Protein AF-0000000083522770 (afdb_homodimer)

Structure (mmCIF, N/CA/C/O backbone):
data_AF-0000000083522770-model_v1
#
loop_
_entity.id
_entity.type
_entity.pdbx_description
1 polymer 'Pericentriolar material 1 protein C-terminal domain-containing protein'
#
loop_
_atom_site.group_PDB
_atom_site.id
_atom_site.type_symbol
_atom_site.label_atom_id
_atom_site.label_alt_id
_atom_site.label_comp_id
_atom_site.label_asym_id
_atom_site.label_entity_id
_atom_site.label_seq_id
_atom_site.pdbx_PDB_ins_code
_atom_site.Cartn_x
_atom_site.Cartn_y
_atom_site.Cartn_z
_atom_site.occupancy
_atom_site.B_iso_or_equiv
_atom_site.auth_seq_id
_atom_site.auth_comp_id
_atom_site.auth_asym_id
_atom_site.auth_atom_id
_atom_site.pdbx_PDB_model_num
ATOM 1 N N . MET A 1 1 ? 7.766 -13.547 19.562 1 25.83 1 MET A N 1
ATOM 2 C CA . MET A 1 1 ? 7.539 -14.641 18.625 1 25.83 1 MET A CA 1
ATOM 3 C C . MET A 1 1 ? 7.598 -14.148 17.188 1 25.83 1 MET A C 1
ATOM 5 O O . MET A 1 1 ? 8.133 -14.828 16.312 1 25.83 1 MET A O 1
ATOM 9 N N . LEU A 1 2 ? 7.066 -12.836 16.969 1 31.88 2 LEU A N 1
ATOM 10 C CA . LEU A 1 2 ? 7.004 -12.328 15.594 1 31.88 2 LEU A CA 1
ATOM 11 C C . LEU A 1 2 ? 8.391 -11.961 15.086 1 31.88 2 LEU A C 1
ATOM 13 O O . LEU A 1 2 ? 8.742 -12.266 13.945 1 31.88 2 LEU A O 1
ATOM 17 N N . VAL A 1 3 ? 9.188 -11.195 15.945 1 38.19 3 VAL A N 1
ATOM 18 C CA . VAL A 1 3 ? 10.562 -10.914 15.547 1 38.19 3 VAL A CA 1
ATOM 19 C C . VAL A 1 3 ? 11.312 -12.227 15.32 1 38.19 3 VAL A C 1
ATOM 21 O O . VAL A 1 3 ? 12.211 -12.297 14.477 1 38.19 3 VAL A O 1
ATOM 24 N N . SER A 1 4 ? 11.008 -13.156 16.188 1 36.16 4 SER A N 1
ATOM 25 C CA . SER A 1 4 ? 11.68 -14.438 15.992 1 36.16 4 SER A CA 1
ATOM 26 C C . SER A 1 4 ? 11.305 -15.055 14.648 1 36.16 4 SER A C 1
ATOM 28 O O . SER A 1 4 ? 12.086 -15.812 14.07 1 36.16 4 SER A O 1
ATOM 30 N N . PHE A 1 5 ? 10.039 -14.852 14.328 1 35.81 5 PHE A N 1
ATOM 31 C CA . PHE A 1 5 ? 9.641 -15.508 13.094 1 35.81 5 PHE A CA 1
ATOM 32 C C . PHE A 1 5 ? 10.359 -14.906 11.898 1 35.81 5 PHE A C 1
ATOM 34 O O . PHE A 1 5 ? 10.766 -15.625 10.977 1 35.81 5 PHE A O 1
ATOM 41 N N . LEU A 1 6 ? 10.367 -13.57 11.977 1 36.03 6 LEU A N 1
ATOM 42 C CA . LEU A 1 6 ? 10.984 -12.938 10.812 1 36.03 6 LEU A CA 1
ATOM 43 C C . LEU A 1 6 ? 12.5 -13.031 10.883 1 36.03 6 LEU A C 1
ATOM 45 O O . LEU A 1 6 ? 13.195 -12.797 9.891 1 36.03 6 LEU A O 1
ATOM 49 N N . LEU A 1 7 ? 13.023 -13.148 12.156 1 35.97 7 LEU A N 1
ATOM 50 C CA . LEU A 1 7 ? 14.461 -13.172 12.375 1 35.97 7 LEU A CA 1
ATOM 51 C C . LEU A 1 7 ? 15.039 -14.547 12.062 1 35.97 7 LEU A C 1
ATOM 53 O O . LEU A 1 7 ? 16.25 -14.773 12.219 1 35.97 7 LEU A O 1
ATOM 57 N N . SER A 1 8 ? 14.156 -15.531 12.133 1 35.47 8 SER A N 1
ATOM 58 C CA . SER A 1 8 ? 14.859 -16.812 12.125 1 35.47 8 SER A CA 1
ATOM 59 C C . SER A 1 8 ? 15.719 -16.969 10.875 1 35.47 8 SER A C 1
ATOM 61 O O . SER A 1 8 ? 16.297 -18.016 10.641 1 35.47 8 SER A O 1
ATOM 63 N N . VAL A 1 9 ? 15.414 -16.141 9.93 1 36.88 9 VAL A N 1
ATOM 64 C CA . VAL A 1 9 ? 16.094 -16.719 8.773 1 36.88 9 VAL A CA 1
ATOM 65 C C . VAL A 1 9 ? 17.609 -16.703 9.008 1 36.88 9 VAL A C 1
ATOM 67 O O . VAL A 1 9 ? 18.25 -17.766 8.945 1 36.88 9 VAL A O 1
ATOM 70 N N . THR A 1 10 ? 18.469 -16.156 7.918 1 37.78 10 THR A N 1
ATOM 71 C CA . THR A 1 10 ? 19.719 -16.688 7.371 1 37.78 10 THR A CA 1
ATOM 72 C C . THR A 1 10 ? 20.922 -16.203 8.172 1 37.78 10 THR A C 1
ATOM 74 O O . THR A 1 10 ? 21.188 -14.992 8.211 1 37.78 10 THR A O 1
ATOM 77 N N . GLU A 1 11 ? 21.203 -16.609 9.32 1 38.28 11 GLU A N 1
ATOM 78 C CA . GLU A 1 11 ? 22.5 -16.5 9.977 1 38.28 11 GLU A CA 1
ATOM 79 C C . GLU A 1 11 ? 23.641 -16.891 9.039 1 38.28 11 GLU A C 1
ATOM 81 O O . GLU A 1 11 ? 24.75 -17.188 9.492 1 38.28 11 GLU A O 1
ATOM 86 N N . THR A 1 12 ? 23.562 -17.453 7.82 1 42.56 12 THR A N 1
ATOM 87 C CA . THR A 1 12 ? 24.844 -17.891 7.285 1 42.56 12 THR A CA 1
ATOM 88 C C . THR A 1 12 ? 25.812 -16.734 7.188 1 42.56 12 THR A C 1
ATOM 90 O O . THR A 1 12 ? 25.406 -15.586 6.949 1 42.56 12 THR A O 1
ATOM 93 N N . GLY A 1 13 ? 27.156 -16.719 7.426 1 45.09 13 GLY A N 1
ATOM 94 C CA . GLY A 1 13 ? 28.359 -15.922 7.238 1 45.09 13 GLY A CA 1
ATOM 95 C C . GLY A 1 13 ? 28.219 -14.891 6.137 1 45.09 13 GLY A C 1
ATOM 96 O O . GLY A 1 13 ? 29.188 -14.18 5.824 1 45.09 13 GLY A O 1
ATOM 97 N N . SER A 1 14 ? 27.516 -15.156 4.887 1 48.41 14 SER A N 1
ATOM 98 C CA . SER A 1 14 ? 27.562 -14.609 3.539 1 48.41 14 SER A CA 1
ATOM 99 C C . SER A 1 14 ? 27.078 -13.164 3.512 1 48.41 14 SER A C 1
ATOM 101 O O . SER A 1 14 ? 26.516 -12.672 4.492 1 48.41 14 SER A O 1
ATOM 103 N N . ASP A 1 15 ? 26.938 -12.539 2.26 1 53.84 15 ASP A N 1
ATOM 104 C CA . ASP A 1 15 ? 26.516 -11.305 1.593 1 53.84 15 ASP A CA 1
ATOM 105 C C . ASP A 1 15 ? 25.172 -10.82 2.125 1 53.84 15 ASP A C 1
ATOM 107 O O . ASP A 1 15 ? 24.156 -11.516 1.989 1 53.84 15 ASP A O 1
ATOM 111 N N . PHE A 1 16 ? 25.328 -10.031 3.191 1 63.84 16 PHE A N 1
ATOM 112 C CA . PHE A 1 16 ? 24.188 -9.312 3.746 1 63.84 16 PHE A CA 1
ATOM 113 C C . PHE A 1 16 ? 23.219 -8.898 2.643 1 63.84 16 PHE A C 1
ATOM 115 O O . PHE A 1 16 ? 23.625 -8.234 1.683 1 63.84 16 PHE A O 1
ATOM 122 N N . SER A 1 17 ? 22.172 -9.656 2.568 1 83 17 SER A N 1
ATOM 123 C CA . SER A 1 17 ? 21.188 -9.273 1.563 1 83 17 SER A CA 1
ATOM 124 C C . SER A 1 17 ? 20.75 -7.828 1.737 1 83 17 SER A C 1
ATOM 126 O O . SER A 1 17 ? 20.922 -7.242 2.809 1 83 17 SER A O 1
ATOM 128 N N . LEU A 1 18 ? 20.75 -7.102 0.721 1 88.31 18 LEU A N 1
ATOM 129 C CA . LEU A 1 18 ? 20.203 -5.75 0.734 1 88.31 18 LEU A CA 1
ATOM 130 C C . LEU A 1 18 ? 19.016 -5.652 1.673 1 88.31 18 LEU A C 1
ATOM 132 O O . LEU A 1 18 ? 18.844 -4.652 2.373 1 88.31 18 LEU A O 1
ATOM 136 N N . PHE A 1 19 ? 18.234 -6.77 1.882 1 90.81 19 PHE A N 1
ATOM 137 C CA . PHE A 1 19 ? 17.078 -6.773 2.768 1 90.81 19 PHE A CA 1
ATOM 138 C C . PHE A 1 19 ? 17.516 -6.684 4.227 1 90.81 19 PHE A C 1
ATOM 140 O O . PHE A 1 19 ? 16.938 -5.918 5.004 1 90.81 19 PHE A O 1
ATOM 147 N N . GLU A 1 20 ? 18.5 -7.434 4.547 1 92.25 20 GLU A N 1
ATOM 148 C CA . GLU A 1 20 ? 18.969 -7.414 5.93 1 92.25 20 GLU A CA 1
ATOM 149 C C . GLU A 1 20 ? 19.484 -6.035 6.316 1 92.25 20 GLU A C 1
ATOM 151 O O . GLU A 1 20 ? 19.281 -5.582 7.445 1 92.25 20 GLU A O 1
ATOM 156 N N . ALA A 1 21 ? 20.125 -5.402 5.379 1 92.19 21 ALA A N 1
ATOM 157 C CA . ALA A 1 21 ? 20.656 -4.066 5.629 1 92.19 21 ALA A CA 1
ATOM 158 C C . ALA A 1 21 ? 19.531 -3.059 5.852 1 92.19 21 ALA A C 1
ATOM 160 O O . ALA A 1 21 ? 19.688 -2.105 6.621 1 92.19 21 ALA A O 1
ATOM 161 N N . LEU A 1 22 ? 18.406 -3.314 5.238 1 94.44 22 LEU A N 1
ATOM 162 C CA . LEU A 1 22 ? 17.312 -2.344 5.258 1 94.44 22 LEU A CA 1
ATOM 163 C C . LEU A 1 22 ? 16.188 -2.809 6.176 1 94.44 22 LEU A C 1
ATOM 165 O O . LEU A 1 22 ? 15.148 -2.16 6.262 1 94.44 22 LEU A O 1
ATOM 169 N N . ARG A 1 23 ? 16.422 -3.85 6.848 1 93.38 23 ARG A N 1
ATOM 170 C CA . ARG A 1 23 ? 15.391 -4.5 7.641 1 93.38 23 ARG A CA 1
ATOM 171 C C . ARG A 1 23 ? 14.805 -3.537 8.664 1 93.38 23 ARG A C 1
ATOM 173 O O . ARG A 1 23 ? 13.586 -3.389 8.766 1 93.38 23 ARG A O 1
ATOM 180 N N . ASP A 1 24 ? 15.688 -2.875 9.438 1 94.38 24 ASP A N 1
ATOM 181 C CA . ASP A 1 24 ? 15.234 -1.945 10.461 1 94.38 24 ASP A CA 1
ATOM 182 C C . ASP A 1 24 ? 14.438 -0.798 9.852 1 94.38 24 ASP A C 1
ATOM 184 O O . ASP A 1 24 ? 13.453 -0.333 10.438 1 94.38 24 ASP A O 1
ATOM 188 N N . ASN A 1 25 ? 14.852 -0.264 8.75 1 95.38 25 ASN A N 1
ATOM 189 C CA . ASN A 1 25 ? 14.117 0.793 8.062 1 95.38 25 ASN A CA 1
ATOM 190 C C . ASN A 1 25 ? 12.742 0.321 7.613 1 95.38 25 ASN A C 1
ATOM 192 O O . ASN A 1 25 ? 11.75 1.026 7.797 1 95.38 25 ASN A O 1
ATOM 196 N N . ILE A 1 26 ? 12.688 -0.894 7.066 1 96.38 26 ILE A N 1
ATOM 197 C CA . ILE A 1 26 ? 11.422 -1.444 6.598 1 96.38 26 ILE A CA 1
ATOM 198 C C . ILE A 1 26 ? 10.453 -1.572 7.77 1 96.38 26 ILE A C 1
ATOM 200 O O . ILE A 1 26 ? 9.312 -1.104 7.695 1 96.38 26 ILE A O 1
ATOM 204 N N . TYR A 1 27 ? 10.938 -2.031 8.852 1 95.31 27 TYR A N 1
ATOM 205 C CA . TYR A 1 27 ? 10.07 -2.279 10 1 95.31 27 TYR A CA 1
ATOM 206 C C . TYR A 1 27 ? 9.648 -0.971 10.656 1 95.31 27 TYR A C 1
ATOM 208 O O . TYR A 1 27 ? 8.523 -0.854 11.148 1 95.31 27 TYR A O 1
ATOM 216 N N . SER A 1 28 ? 10.531 0.019 10.648 1 95.62 28 SER A N 1
ATOM 217 C CA . SER A 1 28 ? 10.172 1.339 11.156 1 95.62 28 SER A CA 1
ATOM 218 C C . SER A 1 28 ? 9.055 1.962 10.32 1 95.62 28 SER A C 1
ATOM 220 O O . SER A 1 28 ? 8.133 2.574 10.867 1 95.62 28 SER A O 1
ATOM 222 N N . GLU A 1 29 ? 9.125 1.793 9.023 1 95.69 29 GLU A N 1
ATOM 223 C CA . GLU A 1 29 ? 8.078 2.307 8.148 1 95.69 29 GLU A CA 1
ATOM 224 C C . GLU A 1 29 ? 6.75 1.598 8.398 1 95.69 29 GLU A C 1
ATOM 226 O O . GLU A 1 29 ? 5.695 2.238 8.453 1 95.69 29 GLU A O 1
ATOM 231 N N . VAL A 1 30 ? 6.828 0.269 8.586 1 97.19 30 VAL A N 1
ATOM 232 C CA . VAL A 1 30 ? 5.625 -0.517 8.844 1 97.19 30 VAL A CA 1
ATOM 233 C C . VAL A 1 30 ? 5.012 -0.09 10.18 1 97.19 30 VAL A C 1
ATOM 235 O O . VAL A 1 30 ? 3.797 0.106 10.273 1 97.19 30 VAL A O 1
ATOM 238 N N . ALA A 1 31 ? 5.812 0.099 11.172 1 96 31 ALA A N 1
ATOM 239 C CA . ALA A 1 31 ? 5.336 0.477 12.5 1 96 31 ALA A CA 1
ATOM 240 C C . ALA A 1 31 ? 4.637 1.833 12.469 1 96 31 ALA A C 1
ATOM 242 O O . ALA A 1 31 ? 3.582 2.008 13.078 1 96 31 ALA A O 1
ATOM 243 N N . THR A 1 32 ? 5.219 2.801 11.734 1 96.19 32 THR A N 1
ATOM 244 C CA . THR A 1 32 ? 4.609 4.121 11.602 1 96.19 32 THR A CA 1
ATOM 245 C C . THR A 1 32 ? 3.258 4.027 10.898 1 96.19 32 THR A C 1
ATOM 247 O O . THR A 1 32 ? 2.277 4.625 11.352 1 96.19 32 THR A O 1
ATOM 250 N N . LEU A 1 33 ? 3.156 3.229 9.836 1 98.06 33 LEU A N 1
ATOM 251 C CA . LEU A 1 33 ? 1.918 3.045 9.086 1 98.06 33 LEU A CA 1
ATOM 252 C C . LEU A 1 33 ? 0.832 2.445 9.977 1 98.06 33 LEU A C 1
ATOM 254 O O . LEU A 1 33 ? -0.302 2.932 9.992 1 98.06 33 LEU A O 1
ATOM 258 N N . ILE A 1 34 ? 1.223 1.359 10.68 1 97.38 34 ILE A N 1
ATOM 259 C CA . ILE A 1 34 ? 0.265 0.689 11.547 1 97.38 34 ILE A CA 1
ATOM 260 C C . ILE A 1 34 ? -0.187 1.645 12.648 1 97.38 34 ILE A C 1
ATOM 262 O O . ILE A 1 34 ? -1.383 1.766 12.922 1 97.38 34 ILE A O 1
ATOM 266 N N . SER A 1 35 ? 0.764 2.436 13.227 1 96.12 35 SER A N 1
ATOM 267 C CA . SER A 1 35 ? 0.44 3.373 14.297 1 96.12 35 SER A CA 1
ATOM 268 C C . SER A 1 35 ? -0.515 4.457 13.812 1 96.12 35 SER A C 1
ATOM 270 O O . SER A 1 35 ? -1.412 4.875 14.547 1 96.12 35 SER A O 1
ATOM 272 N N . GLN A 1 36 ? -0.406 4.906 12.578 1 96.12 36 GLN A N 1
ATOM 273 C CA . GLN A 1 36 ? -1.255 5.941 12 1 96.12 36 GLN A CA 1
ATOM 274 C C . GLN A 1 36 ? -2.666 5.418 11.742 1 96.12 36 GLN A C 1
ATOM 276 O O . GLN A 1 36 ? -3.607 6.203 11.602 1 96.12 36 GLN A O 1
ATOM 281 N N . ASN A 1 37 ? -2.822 4.078 11.695 1 96.56 37 ASN A N 1
ATOM 282 C CA . ASN A 1 37 ? -4.094 3.504 11.266 1 96.56 37 ASN A CA 1
ATOM 283 C C . ASN A 1 37 ? -4.66 2.553 12.312 1 96.56 37 ASN A C 1
ATOM 285 O O . ASN A 1 37 ? -5.461 1.672 11.992 1 96.56 37 ASN A O 1
ATOM 289 N N . GLU A 1 38 ? -4.277 2.691 13.578 1 94.94 38 GLU A N 1
ATOM 290 C CA . GLU A 1 38 ? -4.715 1.788 14.633 1 94.94 38 GLU A CA 1
ATOM 291 C C . GLU A 1 38 ? -6.23 1.842 14.812 1 94.94 38 GLU A C 1
ATOM 293 O O . GLU A 1 38 ? -6.844 0.868 15.25 1 94.94 38 GLU A O 1
ATOM 298 N N . SER A 1 39 ? -6.793 3 14.383 1 93.69 39 SER A N 1
ATOM 299 C CA . SER A 1 39 ? -8.234 3.17 14.516 1 93.69 39 SER A CA 1
ATOM 300 C C . SER A 1 39 ? -8.977 2.527 13.352 1 93.69 39 SER A C 1
ATOM 302 O O . SER A 1 39 ? -10.211 2.443 13.367 1 93.69 39 SER A O 1
ATOM 304 N N . ARG A 1 40 ? -8.305 2.041 12.383 1 95 40 ARG A N 1
ATOM 305 C CA . ARG A 1 40 ? -8.891 1.427 11.195 1 95 40 ARG A CA 1
ATOM 306 C C . ARG A 1 40 ? -8.234 0.085 10.891 1 95 40 ARG A C 1
ATOM 308 O O . ARG A 1 40 ? -7.672 -0.109 9.812 1 95 40 ARG A O 1
ATOM 315 N N . PRO A 1 41 ? -8.375 -0.837 11.836 1 94.94 41 PRO A N 1
ATOM 316 C CA . PRO A 1 41 ? -7.664 -2.107 11.664 1 94.94 41 PRO A CA 1
ATOM 317 C C . PRO A 1 41 ? -8.164 -2.902 10.461 1 94.94 41 PRO A C 1
ATOM 319 O O . PRO A 1 41 ? -7.383 -3.613 9.82 1 94.94 41 PRO A O 1
ATOM 322 N N . HIS A 1 42 ? -9.461 -2.852 10.055 1 94.38 42 HIS A N 1
ATOM 323 C CA . HIS A 1 42 ? -9.969 -3.531 8.867 1 94.38 42 HIS A CA 1
ATOM 324 C C . HIS A 1 42 ? -9.32 -2.982 7.602 1 94.38 42 HIS A C 1
ATOM 326 O O . HIS A 1 42 ? -9.023 -3.738 6.676 1 94.38 42 HIS A O 1
ATOM 332 N N . PHE A 1 43 ? -9.047 -1.721 7.547 1 96.88 43 PHE A N 1
ATOM 333 C CA . PHE A 1 43 ? -8.328 -1.113 6.43 1 96.88 43 PHE A CA 1
ATOM 334 C C . PHE A 1 43 ? -6.941 -1.723 6.285 1 96.88 43 PHE A C 1
ATOM 336 O O . PHE A 1 43 ? -6.512 -2.045 5.176 1 96.88 43 PHE A O 1
ATOM 343 N N . LEU A 1 44 ? -6.266 -1.918 7.457 1 98.5 44 LEU A N 1
ATOM 344 C CA . LEU A 1 44 ? -4.91 -2.463 7.422 1 98.5 44 LEU A CA 1
ATOM 345 C C . LEU A 1 44 ? -4.91 -3.883 6.863 1 98.5 44 LEU A C 1
ATOM 347 O O . LEU A 1 44 ? -4.086 -4.219 6.012 1 98.5 44 LEU A O 1
ATOM 351 N N . ILE A 1 45 ? -5.887 -4.645 7.266 1 97.38 45 ILE A N 1
ATOM 352 C CA . ILE A 1 45 ? -5.965 -6.027 6.812 1 97.38 45 ILE A CA 1
ATOM 353 C C . ILE A 1 45 ? -6.238 -6.062 5.309 1 97.38 45 ILE A C 1
ATOM 355 O O . ILE A 1 45 ? -5.547 -6.762 4.562 1 97.38 45 ILE A O 1
ATOM 359 N N . GLU A 1 46 ? -7.246 -5.316 4.859 1 97.06 46 GLU A N 1
ATOM 360 C CA . GLU A 1 46 ? -7.582 -5.266 3.441 1 97.06 46 GLU A CA 1
ATOM 361 C C . GLU A 1 46 ? -6.418 -4.727 2.613 1 97.06 46 GLU A C 1
ATOM 363 O O . GLU A 1 46 ? -6.105 -5.266 1.551 1 97.06 46 GLU A O 1
ATOM 368 N N . LEU A 1 47 ? -5.828 -3.678 3.139 1 98.75 47 LEU A N 1
ATOM 369 C CA . LEU A 1 47 ? -4.707 -3.061 2.441 1 98.75 47 LEU A CA 1
ATOM 370 C C . LEU A 1 47 ? -3.578 -4.066 2.232 1 98.75 47 LEU A C 1
ATOM 372 O O . LEU A 1 47 ? -3.104 -4.25 1.11 1 98.75 47 LEU A O 1
ATOM 376 N N . PHE A 1 48 ? -3.131 -4.746 3.326 1 98.69 48 PHE A N 1
ATOM 377 C CA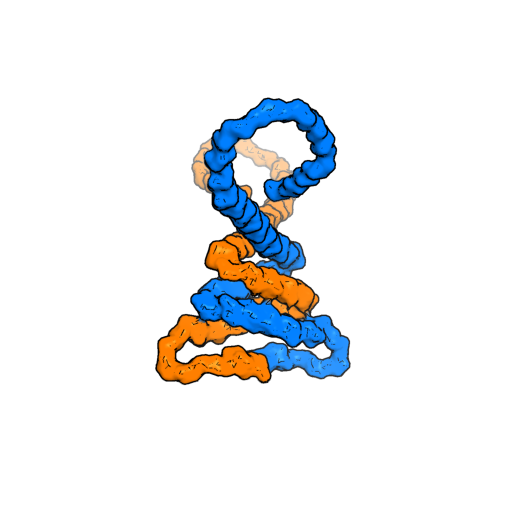 . PHE A 1 48 ? -2 -5.656 3.215 1 98.69 48 PHE A CA 1
ATOM 378 C C . PHE A 1 48 ? -2.359 -6.863 2.357 1 98.69 48 PHE A C 1
ATOM 380 O O . PHE A 1 48 ? -1.51 -7.402 1.645 1 98.69 48 PHE A O 1
ATOM 387 N N . HIS A 1 49 ? -3.648 -7.312 2.436 1 96.06 49 HIS A N 1
ATOM 388 C CA . HIS A 1 49 ? -4.098 -8.406 1.578 1 96.06 49 HIS A CA 1
ATOM 389 C C . HIS A 1 49 ? -3.992 -8.023 0.105 1 96.06 49 HIS A C 1
ATOM 391 O O . HIS A 1 49 ? -3.49 -8.805 -0.707 1 96.06 49 HIS A O 1
ATOM 397 N N . GLU A 1 50 ? -4.438 -6.844 -0.287 1 97.25 50 GLU A N 1
ATOM 398 C CA . GLU A 1 50 ? -4.391 -6.383 -1.672 1 97.25 50 GLU A CA 1
ATOM 399 C C . GLU A 1 50 ? -2.951 -6.238 -2.156 1 97.25 50 GLU A C 1
ATOM 401 O O . GLU A 1 50 ? -2.639 -6.574 -3.301 1 97.25 50 GLU A O 1
ATOM 406 N N . LEU A 1 51 ? -2.07 -5.742 -1.28 1 98.81 51 LEU A N 1
ATOM 407 C CA . LEU A 1 51 ? -0.678 -5.52 -1.654 1 98.81 51 LEU A CA 1
ATOM 408 C C . LEU A 1 51 ? 0.028 -6.84 -1.933 1 98.81 51 LEU A C 1
ATOM 410 O O . LEU A 1 51 ? 0.963 -6.895 -2.736 1 98.81 51 LEU A O 1
ATOM 414 N N . GLN A 1 52 ? -0.415 -7.938 -1.321 1 98 52 GLN A N 1
ATOM 415 C CA . GLN A 1 52 ? 0.181 -9.258 -1.521 1 98 52 GLN A CA 1
ATOM 416 C C . GLN A 1 52 ? -0.065 -9.758 -2.941 1 98 52 GLN A C 1
ATOM 418 O O . GLN A 1 52 ? 0.657 -10.633 -3.43 1 98 52 GLN A O 1
ATOM 423 N N . LEU A 1 53 ? -1.111 -9.273 -3.641 1 97.19 53 LEU A N 1
ATOM 424 C CA . LEU A 1 53 ? -1.484 -9.711 -4.98 1 97.19 53 LEU A CA 1
ATOM 425 C C . LEU A 1 53 ? -0.595 -9.055 -6.035 1 97.19 53 LEU A C 1
ATOM 427 O O . LEU A 1 53 ? -0.589 -9.477 -7.195 1 97.19 53 LEU A O 1
ATOM 431 N N . LEU A 1 54 ? 0.196 -8.008 -5.648 1 97.88 54 LEU A N 1
ATOM 432 C CA . LEU A 1 54 ? 1.145 -7.359 -6.547 1 97.88 54 LEU A CA 1
ATOM 433 C C . LEU A 1 54 ? 2.416 -8.188 -6.688 1 97.88 54 LEU A C 1
ATOM 435 O O . LEU A 1 54 ? 3.455 -7.844 -6.121 1 97.88 54 LEU A O 1
ATOM 439 N N . ASN A 1 55 ? 2.41 -9.18 -7.535 1 95 55 ASN A N 1
ATOM 440 C CA . ASN A 1 55 ? 3.439 -10.211 -7.52 1 95 55 ASN A CA 1
ATOM 441 C C . ASN A 1 55 ? 4.406 -10.062 -8.688 1 95 55 ASN A C 1
ATOM 443 O O . ASN A 1 55 ? 5.246 -10.93 -8.922 1 95 55 ASN A O 1
ATOM 447 N N . THR A 1 56 ? 4.312 -8.984 -9.477 1 95.31 56 THR A N 1
ATOM 448 C CA . THR A 1 56 ? 5.258 -8.656 -10.539 1 95.31 56 THR A CA 1
ATOM 449 C C . THR A 1 56 ? 5.793 -7.238 -10.367 1 95.31 56 THR A C 1
ATOM 451 O O . THR A 1 56 ? 5.148 -6.395 -9.742 1 95.31 56 THR A O 1
ATOM 454 N N . ASP A 1 57 ? 6.949 -6.996 -10.906 1 95.38 57 ASP A N 1
ATOM 455 C CA . ASP A 1 57 ? 7.523 -5.652 -10.875 1 95.38 57 ASP A CA 1
ATOM 456 C C . ASP A 1 57 ? 6.617 -4.648 -11.586 1 95.38 57 ASP A C 1
ATOM 458 O O . ASP A 1 57 ? 6.527 -3.488 -11.18 1 95.38 57 ASP A O 1
ATOM 462 N N . TYR A 1 58 ? 6 -5.133 -12.578 1 95.75 58 TYR A N 1
ATOM 463 C CA . TYR A 1 58 ? 5.07 -4.285 -13.32 1 95.75 58 TYR A CA 1
ATOM 464 C C . TYR A 1 58 ? 3.93 -3.818 -12.422 1 95.75 58 TYR A C 1
ATOM 466 O O . TYR A 1 58 ? 3.652 -2.621 -12.328 1 95.75 58 TYR A O 1
ATOM 474 N N . LEU A 1 59 ? 3.33 -4.734 -11.734 1 98 59 LEU A N 1
ATOM 475 C CA . LEU A 1 59 ? 2.205 -4.398 -10.867 1 98 59 LEU A CA 1
ATOM 476 C C . LEU A 1 59 ? 2.654 -3.516 -9.711 1 98 59 LEU A C 1
ATOM 478 O O . LEU A 1 59 ? 1.957 -2.568 -9.344 1 98 59 LEU A O 1
ATOM 482 N N . ARG A 1 60 ? 3.818 -3.748 -9.156 1 97.94 60 ARG A N 1
ATOM 483 C CA . ARG A 1 60 ? 4.363 -2.965 -8.055 1 97.94 60 ARG A CA 1
ATOM 484 C C . ARG A 1 60 ? 4.605 -1.52 -8.477 1 97.94 60 ARG A C 1
ATOM 486 O O . ARG A 1 60 ? 4.277 -0.587 -7.742 1 97.94 60 ARG A O 1
ATOM 493 N N . GLN A 1 61 ? 5.168 -1.382 -9.586 1 96.25 61 GLN A N 1
ATOM 494 C CA . GLN A 1 61 ? 5.414 -0.042 -10.109 1 96.25 61 GLN A CA 1
ATOM 495 C C . GLN A 1 61 ? 4.102 0.69 -10.383 1 96.25 61 GLN A C 1
ATOM 497 O O . GLN A 1 61 ? 3.971 1.875 -10.07 1 96.25 61 GLN A O 1
ATOM 502 N N . ARG A 1 62 ? 3.188 -0.014 -10.938 1 97.75 62 ARG A N 1
ATOM 503 C CA . ARG A 1 62 ? 1.874 0.571 -11.188 1 97.75 62 ARG A CA 1
ATOM 504 C C . ARG A 1 62 ? 1.205 0.992 -9.883 1 97.75 62 ARG A C 1
ATOM 506 O O . ARG A 1 62 ? 0.586 2.057 -9.812 1 97.75 62 ARG A O 1
ATOM 513 N N . ALA A 1 63 ? 1.277 0.192 -8.914 1 98.62 63 ALA A N 1
ATOM 514 C CA . ALA A 1 63 ? 0.697 0.498 -7.609 1 98.62 63 ALA A CA 1
ATOM 515 C C . ALA A 1 63 ? 1.345 1.737 -7 1 98.62 63 ALA A C 1
ATOM 517 O O . ALA A 1 63 ? 0.65 2.621 -6.492 1 98.62 63 ALA A O 1
ATOM 518 N N . LEU A 1 64 ? 2.725 1.864 -7.055 1 98.44 64 LEU A N 1
ATOM 519 C CA . LEU A 1 64 ? 3.428 3.025 -6.52 1 98.44 64 LEU A CA 1
ATOM 520 C C . LEU A 1 64 ? 3.008 4.297 -7.246 1 98.44 64 LEU A C 1
ATOM 522 O O . LEU A 1 64 ? 2.75 5.324 -6.613 1 98.44 64 LEU A O 1
ATOM 526 N N . TYR A 1 65 ? 2.893 4.156 -8.547 1 97.5 65 TYR A N 1
ATOM 527 C CA . TYR A 1 65 ? 2.459 5.297 -9.344 1 97.5 65 TYR A CA 1
ATOM 528 C C . TYR A 1 65 ? 1.044 5.719 -8.969 1 97.5 65 TYR A C 1
ATOM 530 O O . TYR A 1 65 ? 0.756 6.914 -8.852 1 97.5 65 TYR A O 1
ATOM 538 N N . ALA A 1 66 ? 0.137 4.785 -8.82 1 98.19 66 ALA A N 1
ATOM 539 C CA . ALA A 1 66 ? -1.248 5.074 -8.453 1 98.19 66 ALA A CA 1
ATOM 540 C C . ALA A 1 66 ? -1.326 5.746 -7.086 1 98.19 66 ALA A C 1
ATOM 542 O O . ALA A 1 66 ? -2.049 6.73 -6.91 1 98.19 66 ALA A O 1
ATOM 543 N N . LEU A 1 67 ? -0.566 5.262 -6.137 1 98.31 67 LEU A N 1
ATOM 544 C CA . LEU A 1 67 ? -0.558 5.836 -4.793 1 98.31 67 LEU A CA 1
ATOM 545 C C . LEU A 1 67 ? -0.008 7.258 -4.816 1 98.31 67 LEU A C 1
ATOM 547 O O . LEU A 1 67 ? -0.576 8.156 -4.191 1 98.31 67 LEU A O 1
ATOM 551 N N . GLN A 1 68 ? 1.061 7.453 -5.527 1 96.44 68 GLN A N 1
ATOM 552 C CA . GLN A 1 68 ? 1.657 8.781 -5.652 1 96.44 68 GLN A CA 1
ATOM 553 C C . GLN A 1 68 ? 0.695 9.75 -6.328 1 96.44 68 GLN A C 1
ATOM 555 O O . GLN A 1 68 ? 0.593 10.914 -5.922 1 96.44 68 GLN A O 1
ATOM 560 N N . ASP A 1 69 ? 0.032 9.312 -7.277 1 97.69 69 ASP A N 1
ATOM 561 C CA . ASP A 1 69 ? -0.925 10.148 -8 1 97.69 69 ASP A CA 1
ATOM 562 C C . ASP A 1 69 ? -2.066 10.594 -7.09 1 97.69 69 ASP A C 1
ATOM 564 O O . ASP A 1 69 ? -2.475 11.75 -7.117 1 97.69 69 ASP A O 1
ATOM 568 N N . ILE A 1 70 ? -2.598 9.664 -6.332 1 97.44 70 ILE A N 1
ATOM 569 C CA . ILE A 1 70 ? -3.695 9.938 -5.41 1 97.44 70 ILE A CA 1
ATOM 570 C C . ILE A 1 70 ? -3.285 11.031 -4.43 1 97.44 70 ILE A C 1
ATOM 572 O O . ILE A 1 70 ? -4.043 11.977 -4.195 1 97.44 70 ILE A O 1
ATOM 576 N N . VAL A 1 71 ? -2.084 11.016 -3.91 1 96.12 71 VAL A N 1
ATOM 577 C CA . VAL A 1 71 ? -1.592 11.977 -2.93 1 96.12 71 VAL A CA 1
ATOM 578 C C . VAL A 1 71 ? -1.33 13.32 -3.609 1 96.12 71 VAL A C 1
ATOM 580 O O . VAL A 1 71 ? -1.72 14.375 -3.094 1 96.12 71 VAL A O 1
ATOM 583 N N . THR A 1 72 ? -0.67 13.273 -4.797 1 95.44 72 THR A N 1
ATOM 584 C CA . THR A 1 72 ? -0.328 14.492 -5.531 1 95.44 72 THR A CA 1
ATOM 585 C C . THR A 1 72 ? -1.587 15.242 -5.945 1 95.44 72 THR A C 1
ATOM 587 O O . THR A 1 72 ? -1.66 16.469 -5.801 1 95.44 72 THR A O 1
AT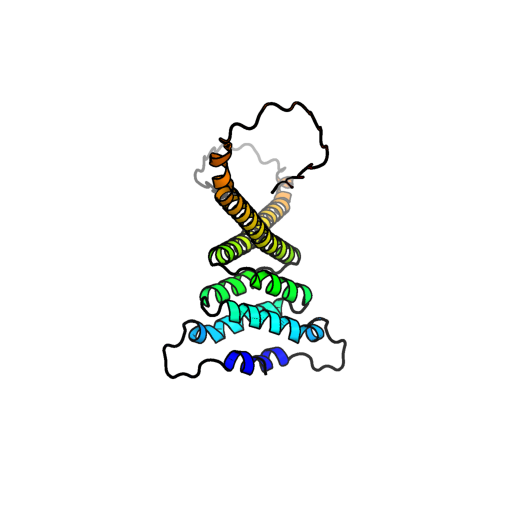OM 590 N N . ARG A 1 73 ? -2.543 14.602 -6.418 1 94.25 73 ARG A N 1
ATOM 591 C CA . ARG A 1 73 ? -3.809 15.219 -6.805 1 94.25 73 ARG A CA 1
ATOM 592 C C . ARG A 1 73 ? -4.512 15.828 -5.598 1 94.25 73 ARG A C 1
ATOM 594 O O . ARG A 1 73 ? -5.062 16.938 -5.688 1 94.25 73 ARG A O 1
ATOM 601 N N . HIS A 1 74 ? -4.527 15.117 -4.559 1 93.25 74 HIS A N 1
ATOM 602 C CA . HIS A 1 74 ? -5.164 15.617 -3.346 1 93.25 74 HIS A CA 1
ATOM 603 C C . HIS A 1 74 ? -4.469 16.875 -2.838 1 93.25 74 HIS A C 1
ATOM 605 O O . HIS A 1 74 ? -5.129 17.844 -2.436 1 93.25 74 HIS A O 1
ATOM 611 N N . LEU A 1 75 ? -3.189 16.922 -2.822 1 90.5 75 LEU A N 1
ATOM 612 C CA . LEU A 1 75 ? -2.414 18.062 -2.33 1 90.5 75 LEU A CA 1
ATOM 613 C C . LEU A 1 75 ? -2.578 19.266 -3.244 1 90.5 75 LEU A C 1
ATOM 615 O O . LEU A 1 75 ? -2.615 20.406 -2.771 1 90.5 75 LEU A O 1
ATOM 619 N N . SER A 1 76 ? -2.66 19.031 -4.488 1 89 76 SER A N 1
ATOM 620 C CA . SER A 1 76 ? -2.877 20.094 -5.453 1 89 76 SER A CA 1
ATOM 621 C C . SER A 1 76 ? -4.254 20.734 -5.277 1 89 76 SER A C 1
ATOM 623 O O . SER A 1 76 ? -4.395 21.953 -5.332 1 89 76 SER A O 1
ATOM 625 N N . GLU A 1 77 ? -5.281 19.922 -5.074 1 86.44 77 GLU A N 1
ATOM 626 C CA . GLU A 1 77 ? -6.645 20.406 -4.883 1 86.44 77 GLU A CA 1
ATOM 627 C C . GLU A 1 77 ? -6.777 21.203 -3.586 1 86.44 77 GLU A C 1
ATOM 629 O O . GLU A 1 77 ? -7.477 22.219 -3.539 1 86.44 77 GLU A O 1
ATOM 634 N N . LYS A 1 78 ? -6.133 20.75 -2.625 1 84.94 78 LYS A N 1
ATOM 635 C CA . LYS A 1 78 ? -6.156 21.453 -1.338 1 84.94 78 LYS A CA 1
ATOM 636 C C . LYS A 1 78 ? -5.488 22.812 -1.434 1 84.94 78 LYS A C 1
ATOM 638 O O . LYS A 1 78 ? -5.953 23.781 -0.83 1 84.94 78 LYS A O 1
ATOM 643 N N . SER A 1 79 ? -4.477 22.812 -2.139 1 84 79 SER A N 1
ATOM 644 C CA . SER A 1 79 ? -3.771 24.078 -2.326 1 84 79 SER A CA 1
ATOM 645 C C . SER A 1 79 ? -4.621 25.078 -3.107 1 84 79 SER A C 1
ATOM 647 O O . SER A 1 79 ? -4.66 26.266 -2.77 1 84 79 SER A O 1
ATOM 649 N N . CYS A 1 80 ? -5.305 24.578 -4.09 1 79.69 80 CYS A N 1
ATOM 650 C CA . CYS A 1 80 ? -6.148 25.453 -4.902 1 79.69 80 CYS A CA 1
ATOM 651 C C . CYS A 1 80 ? -7.324 25.984 -4.094 1 79.69 80 CYS A C 1
ATOM 653 O O . CYS A 1 80 ? -7.703 27.141 -4.23 1 79.69 80 CYS A O 1
ATOM 655 N N . LYS A 1 81 ? -7.828 25.203 -3.279 1 79 81 LYS A N 1
ATOM 656 C CA . LYS A 1 81 ? -8.977 25.609 -2.469 1 79 81 LYS A CA 1
ATOM 657 C C . LYS A 1 81 ? -8.555 26.594 -1.374 1 79 81 LYS A C 1
ATOM 659 O O . LYS A 1 81 ? -9.289 27.516 -1.054 1 79 81 LYS A O 1
ATOM 664 N N . GLU A 1 82 ? -7.438 26.391 -0.85 1 79.5 82 GLU A N 1
ATOM 665 C CA . GLU A 1 82 ? -6.93 27.297 0.173 1 79.5 82 GLU A CA 1
ATOM 666 C C . GLU A 1 82 ? -6.621 28.672 -0.414 1 79.5 82 GLU A C 1
ATOM 668 O O . GLU A 1 82 ? -6.859 29.688 0.23 1 79.5 82 GLU A O 1
ATOM 673 N N . VAL A 1 83 ? -6.172 28.688 -1.605 1 73.81 83 VAL A N 1
ATOM 674 C CA . VAL A 1 83 ? -5.867 29.938 -2.285 1 73.81 83 VAL A CA 1
ATOM 675 C C . VAL A 1 83 ? -7.164 30.688 -2.615 1 73.81 83 VAL A C 1
ATOM 677 O O . VAL A 1 83 ? -7.258 31.891 -2.424 1 73.81 83 VAL A O 1
ATOM 680 N N . GLU A 1 84 ? -8.164 29.938 -3.09 1 71.62 84 GLU A N 1
ATOM 681 C CA . GLU A 1 84 ? -9.453 30.531 -3.432 1 71.62 84 GLU A CA 1
ATOM 682 C C . GLU A 1 84 ? -10.148 31.094 -2.193 1 71.62 84 GLU A C 1
ATOM 684 O O . GLU A 1 84 ? -10.75 32.156 -2.242 1 71.62 84 GLU A O 1
ATOM 689 N N . HIS A 1 85 ? -10.039 30.25 -1.114 1 72.75 85 HIS A N 1
ATOM 690 C CA . HIS A 1 85 ? -10.641 30.688 0.137 1 72.75 85 HIS A CA 1
ATOM 691 C C . HIS A 1 85 ? -9.922 31.922 0.695 1 72.75 85 HIS A C 1
ATOM 693 O O . HIS A 1 85 ? -10.555 32.812 1.271 1 72.75 85 HIS A O 1
ATOM 699 N N . SER A 1 86 ? -8.648 32 0.58 1 73.06 86 SER A N 1
ATOM 700 C CA . SER A 1 86 ? -7.883 33.156 1.051 1 73.06 86 SER A CA 1
ATOM 701 C C . SER A 1 86 ? -8.148 34.406 0.198 1 73.06 86 SER A C 1
ATOM 703 O O . SER A 1 86 ? -8.242 35.5 0.72 1 73.06 86 SER A O 1
ATOM 705 N N . LEU A 1 87 ? -8.289 34.219 -1.088 1 66.69 87 LEU A N 1
ATOM 706 C CA . LEU A 1 87 ? -8.586 35.344 -1.976 1 66.69 87 LEU A CA 1
ATOM 707 C C . LEU A 1 87 ? -10.008 35.844 -1.761 1 66.69 87 LEU A C 1
ATOM 709 O O . LEU A 1 87 ? -10.258 37.031 -1.8 1 66.69 87 LEU A O 1
ATOM 713 N N . SER A 1 88 ? -10.883 34.875 -1.579 1 65.81 88 SER A N 1
ATOM 714 C CA . SER A 1 88 ? -12.273 35.25 -1.365 1 65.81 88 SER A CA 1
ATOM 715 C C . SER A 1 88 ? -12.445 35.969 -0.031 1 65.81 88 SER A C 1
ATOM 717 O O . SER A 1 88 ? -13.227 36.938 0.076 1 65.81 88 SER A O 1
ATOM 719 N N . ARG A 1 89 ? -11.758 35.594 0.974 1 64.75 89 ARG A N 1
ATOM 720 C CA . ARG A 1 89 ? -11.852 36.281 2.264 1 64.75 89 ARG A CA 1
ATOM 721 C C . ARG A 1 89 ? -11.227 37.688 2.195 1 64.75 89 ARG A C 1
ATOM 723 O O . ARG A 1 89 ? -11.703 38.594 2.855 1 64.75 89 ARG A O 1
ATOM 730 N N . ASN A 1 90 ? -10.266 37.844 1.438 1 55.47 90 ASN A N 1
ATOM 731 C CA . ASN A 1 90 ? -9.648 39.156 1.302 1 55.47 90 ASN A CA 1
ATOM 732 C C . ASN A 1 90 ? -10.445 40.062 0.356 1 55.47 90 ASN A C 1
ATOM 734 O O . ASN A 1 90 ? -10.211 41.281 0.301 1 55.47 90 ASN A O 1
ATOM 738 N N . SER A 1 91 ? -11.125 39.469 -0.476 1 54.5 91 SER A N 1
ATOM 739 C CA . SER A 1 91 ? -11.844 40.344 -1.405 1 54.5 91 SER A CA 1
ATOM 740 C C . SER A 1 91 ? -12.969 41.094 -0.701 1 54.5 91 SER A C 1
ATOM 742 O O . SER A 1 91 ? -13.656 41.906 -1.318 1 54.5 91 SER A O 1
ATOM 744 N N . ALA A 1 92 ? -13.188 40.875 0.548 1 49.75 92 ALA A N 1
ATOM 745 C CA . ALA A 1 92 ? -14.086 41.844 1.178 1 49.75 92 ALA A CA 1
ATOM 746 C C . ALA A 1 92 ? -13.484 43.219 1.172 1 49.75 92 ALA A C 1
ATOM 748 O O . ALA A 1 92 ? -14.039 44.156 1.771 1 49.75 92 ALA A O 1
ATOM 749 N N . VAL A 1 93 ? -12.297 43.406 0.732 1 45.69 93 VAL A N 1
ATOM 750 C CA . VAL A 1 93 ? -11.766 44.781 0.697 1 45.69 93 VAL A CA 1
ATOM 751 C C . VAL A 1 93 ? -12.445 45.562 -0.426 1 45.69 93 VAL A C 1
ATOM 753 O O . VAL A 1 93 ? -12.18 46.75 -0.599 1 45.69 93 VAL A O 1
ATOM 756 N N . TRP A 1 94 ? -13.195 44.844 -1.248 1 45.19 94 TRP A N 1
ATOM 757 C CA . TRP A 1 94 ? -13.492 45.688 -2.4 1 45.19 94 TRP A CA 1
ATOM 758 C C . TRP A 1 94 ? -14.383 46.844 -2 1 45.19 94 TRP A C 1
ATOM 760 O O . TRP A 1 94 ? -14.633 47.75 -2.803 1 45.19 94 TRP A O 1
ATOM 770 N N . MET A 1 95 ? -15.273 46.656 -0.975 1 44 95 MET A N 1
ATOM 771 C CA . MET A 1 95 ? -16.328 47.656 -1.092 1 44 95 MET A CA 1
ATOM 772 C C . MET A 1 95 ? -15.789 49.062 -0.778 1 44 95 MET A C 1
ATOM 774 O O . MET A 1 95 ? -16.547 50.031 -0.741 1 44 95 MET A O 1
ATOM 778 N N . THR A 1 96 ? -14.688 49.125 -0.063 1 41.06 96 THR A N 1
ATOM 779 C CA . THR A 1 96 ? -14.57 50.438 0.501 1 41.06 96 THR A CA 1
ATOM 780 C C . THR A 1 96 ? -14.141 51.438 -0.568 1 41.06 96 THR A C 1
ATOM 782 O O . THR A 1 96 ? -13.711 52.562 -0.25 1 41.06 96 THR A O 1
ATOM 785 N N . CYS A 1 97 ? -13.805 50.906 -1.742 1 39.84 97 CYS A N 1
ATOM 786 C CA . CYS A 1 97 ? -13.0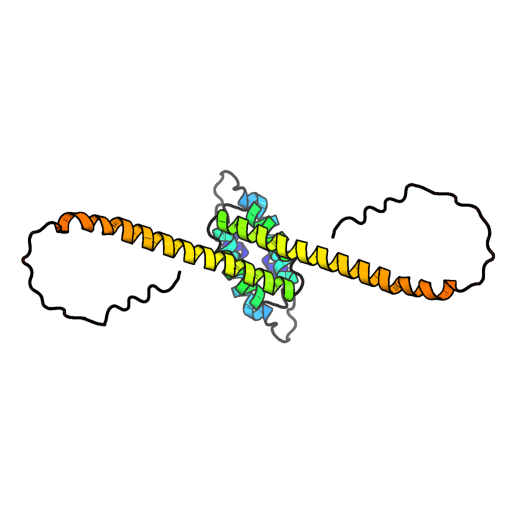86 51.875 -2.531 1 39.84 97 CYS A CA 1
ATOM 787 C C . CYS A 1 97 ? -13.984 53.062 -2.896 1 39.84 97 CYS A C 1
ATOM 789 O O . CYS A 1 97 ? -14.281 53.281 -4.07 1 39.84 97 CYS A O 1
ATOM 791 N N . ASN A 1 98 ? -15.148 53.094 -2.322 1 34.44 98 ASN A N 1
ATOM 792 C CA . ASN A 1 98 ? -15.961 54.125 -2.957 1 34.44 98 ASN A CA 1
ATOM 793 C C . ASN A 1 98 ? -15.297 55.5 -2.855 1 34.44 98 ASN A C 1
ATOM 795 O O . ASN A 1 98 ? -15.953 56.531 -3.023 1 34.44 98 ASN A O 1
ATOM 799 N N . SER A 1 99 ? -14.297 55.594 -1.97 1 35.38 99 SER A N 1
ATOM 800 C CA . SER A 1 99 ? -14.148 57.031 -1.71 1 35.38 99 SER A CA 1
ATOM 801 C C . SER A 1 99 ? -13.812 57.781 -2.988 1 35.38 99 SER A C 1
ATOM 803 O O . SER A 1 99 ? -13.219 57.219 -3.912 1 35.38 99 SER A O 1
ATOM 805 N N . GLU A 1 100 ? -14.391 59 -3.283 1 45.09 100 GLU A N 1
ATOM 806 C CA . GLU A 1 100 ? -14.484 60.125 -4.199 1 45.09 100 GLU A CA 1
ATOM 807 C C . GLU A 1 100 ? -13.094 60.625 -4.594 1 45.09 100 GLU A C 1
ATOM 809 O O . GLU A 1 100 ? -12.703 61.719 -4.227 1 45.09 100 GLU A O 1
ATOM 814 N N . LEU A 1 101 ? -11.992 59.969 -4.395 1 38.06 101 LEU A N 1
ATOM 815 C CA . LEU A 1 101 ? -10.781 60.75 -4.672 1 38.06 101 LEU A CA 1
ATOM 816 C C . LEU A 1 101 ? -10.781 61.25 -6.102 1 38.06 101 LEU A C 1
ATOM 818 O O . LEU A 1 101 ? -11.391 60.656 -6.988 1 38.06 101 LEU A O 1
ATOM 822 N N . THR A 1 102 ? -10.477 62.594 -6.312 1 38.84 102 THR A N 1
ATOM 823 C CA . THR A 1 102 ? -10.219 63.531 -7.402 1 38.84 102 THR A CA 1
ATOM 824 C C . THR A 1 102 ? -9.352 62.906 -8.477 1 38.84 102 THR A C 1
ATOM 826 O O . THR A 1 102 ? -8.609 61.938 -8.195 1 38.84 102 THR A O 1
ATOM 829 N N . PRO A 1 103 ? -9.266 63.438 -9.844 1 39.56 103 PRO A N 1
ATOM 830 C CA . PRO A 1 103 ? -8.938 63.094 -11.227 1 39.56 103 PRO A CA 1
ATOM 831 C C . PRO A 1 103 ? -7.445 62.875 -11.438 1 39.56 103 PRO A C 1
ATOM 833 O O . PRO A 1 103 ? -7.008 62.656 -12.57 1 39.56 103 PRO A O 1
ATOM 836 N N . SER A 1 104 ? -6.477 63 -10.461 1 35.84 104 SER A N 1
ATOM 837 C CA . SER A 1 104 ? -5.25 63.438 -11.109 1 35.84 104 SER A CA 1
ATOM 838 C C . SER A 1 104 ? -4.715 62.375 -12.078 1 35.84 104 SER A C 1
ATOM 840 O O . SER A 1 104 ? -5.008 61.188 -11.938 1 35.84 104 SER A O 1
ATOM 842 N N . GLU A 1 105 ? -3.824 62.688 -13.164 1 40.28 105 GLU A N 1
ATOM 843 C CA . GLU A 1 105 ? -3.279 62.406 -14.484 1 40.28 105 GLU A CA 1
ATOM 844 C C . GLU A 1 105 ? -2.418 61.125 -14.477 1 40.28 105 GLU A C 1
ATOM 846 O O . GLU A 1 105 ? -2.137 60.562 -15.523 1 40.28 105 GLU A O 1
ATOM 851 N N . SER A 1 106 ? -1.432 60.969 -13.523 1 40.62 106 SER A N 1
ATOM 852 C CA . SER A 1 106 ? -0.159 60.438 -14.016 1 40.62 106 SER A CA 1
ATOM 853 C C . SER A 1 106 ? -0.264 58.969 -14.383 1 40.62 106 SER A C 1
ATOM 855 O O . SER A 1 106 ? -0.781 58.156 -13.602 1 40.62 106 SER A O 1
ATOM 857 N N . LEU A 1 107 ? -0.321 58.594 -15.68 1 36.44 107 LEU A N 1
ATOM 858 C CA . LEU A 1 107 ? -0.322 57.375 -16.453 1 36.44 107 LEU A CA 1
ATOM 859 C C . LEU A 1 107 ? 0.83 56.438 -16.031 1 36.44 107 LEU A C 1
ATOM 861 O O . LEU A 1 107 ? 1.295 55.625 -16.828 1 36.44 107 LEU A O 1
ATOM 865 N N . ALA A 1 108 ? 1.563 56.531 -14.953 1 38 108 ALA A N 1
ATOM 866 C CA . ALA A 1 108 ? 2.799 55.75 -14.992 1 38 108 ALA A CA 1
ATOM 867 C C . ALA A 1 108 ? 2.504 54.25 -15.133 1 38 108 ALA A C 1
ATOM 869 O O . ALA A 1 108 ? 1.662 53.719 -14.414 1 38 108 ALA A O 1
ATOM 870 N N . THR A 1 109 ? 2.643 53.656 -16.297 1 37.81 109 THR A N 1
ATOM 871 C CA . THR A 1 109 ? 2.709 52.344 -16.953 1 37.81 109 THR A CA 1
ATOM 872 C C . THR A 1 109 ? 3.609 51.375 -16.156 1 37.81 109 THR A C 1
ATOM 874 O O . THR A 1 109 ? 4.832 51.406 -16.312 1 37.81 109 THR A O 1
ATOM 877 N N . SER A 1 110 ? 3.607 51.438 -14.844 1 33.81 110 SER A N 1
ATOM 878 C CA . SER A 1 110 ? 4.598 50.5 -14.289 1 33.81 110 SER A CA 1
ATOM 879 C C . SER A 1 110 ? 4.348 49.094 -14.758 1 33.81 110 SER A C 1
ATOM 881 O O . SER A 1 110 ? 3.201 48.625 -14.836 1 33.81 110 SER A O 1
ATOM 883 N N . ASP A 1 111 ? 5.371 48.375 -15.414 1 35.44 111 ASP A N 1
ATOM 884 C CA . ASP A 1 111 ? 5.797 47.188 -16.109 1 35.44 111 ASP A CA 1
ATOM 885 C C . ASP A 1 111 ? 5.359 45.938 -15.344 1 35.44 111 ASP A C 1
ATOM 887 O O . ASP A 1 111 ? 4.766 45.031 -15.93 1 35.44 111 ASP A O 1
ATOM 891 N N . ASP A 1 112 ? 6.25 45.375 -14.367 1 36.22 112 ASP A N 1
ATOM 892 C CA . ASP A 1 112 ? 6.848 44.031 -14.289 1 36.22 112 ASP A CA 1
ATOM 893 C C . ASP A 1 112 ? 5.914 43.062 -13.578 1 36.22 112 ASP A C 1
ATOM 895 O O . ASP A 1 112 ? 6.289 41.906 -13.32 1 36.22 112 ASP A O 1
ATOM 899 N N . GLU A 1 113 ? 5.004 43.375 -12.836 1 39.94 113 GLU A N 1
ATOM 900 C CA . GLU A 1 113 ? 4.609 42.281 -11.961 1 39.94 113 GLU A CA 1
ATOM 901 C C . GLU A 1 113 ? 3.898 41.156 -12.742 1 39.94 113 GLU A C 1
ATOM 903 O O . GLU A 1 113 ? 2.719 41.281 -13.078 1 39.94 113 GLU A O 1
ATOM 908 N N . VAL A 1 114 ? 4.551 40.531 -13.758 1 39.91 114 VAL A N 1
ATOM 909 C CA . VAL A 1 114 ? 4.086 39.312 -14.359 1 39.91 114 VAL A CA 1
ATOM 910 C C . VAL A 1 114 ? 3.812 38.281 -13.258 1 39.91 114 VAL A C 1
ATOM 912 O O . VAL A 1 114 ? 4.742 37.75 -12.641 1 39.91 114 VAL A O 1
ATOM 915 N N . ARG A 1 115 ? 2.994 38.5 -12.352 1 33.16 115 ARG A N 1
ATOM 916 C CA . ARG A 1 115 ? 2.557 37.438 -11.477 1 33.16 115 ARG A CA 1
ATOM 917 C C . ARG A 1 115 ? 2.158 36.188 -12.289 1 33.16 115 ARG A C 1
ATOM 919 O O . ARG A 1 115 ? 1.223 36.25 -13.086 1 33.16 115 ARG A O 1
ATOM 926 N N . ILE A 1 116 ? 3.086 35.438 -12.852 1 34.22 116 ILE A N 1
ATOM 927 C CA . ILE A 1 116 ? 2.967 34.062 -13.352 1 34.22 116 ILE A CA 1
ATOM 928 C C . ILE A 1 116 ? 2.059 33.281 -12.43 1 34.22 116 ILE A C 1
ATOM 930 O O . ILE A 1 116 ? 2.4 33.031 -11.273 1 34.22 116 ILE A O 1
ATOM 934 N N . LEU A 1 117 ? 0.841 33.562 -12.258 1 34.84 117 LEU A N 1
ATOM 935 C CA . LEU A 1 117 ? -0.099 32.594 -11.703 1 34.84 117 LEU A CA 1
ATOM 936 C C . LEU A 1 117 ? 0.177 31.188 -12.25 1 34.84 117 LEU A C 1
ATOM 938 O O . LEU A 1 117 ? 0.106 30.969 -13.461 1 34.84 117 LEU A O 1
ATOM 942 N N . MET A 1 118 ? 1.221 30.562 -11.844 1 31.83 118 MET A N 1
ATOM 943 C CA . MET A 1 118 ? 1.393 29.156 -12.164 1 31.83 118 MET A CA 1
ATOM 944 C C . MET A 1 118 ? 0.057 28.422 -12.117 1 31.83 118 MET A C 1
ATOM 946 O O . MET A 1 118 ? -0.813 28.75 -11.312 1 31.83 118 MET A O 1
ATOM 950 N N . ARG A 1 119 ? -0.416 27.922 -13.328 1 33.03 119 ARG A N 1
ATOM 951 C CA . ARG A 1 119 ? -1.401 26.922 -13.758 1 33.03 119 ARG A CA 1
ATOM 952 C C . ARG A 1 119 ? -1.547 25.812 -12.727 1 33.03 119 ARG A C 1
ATOM 954 O O . ARG A 1 119 ? -0.626 25.016 -12.531 1 33.03 119 ARG A O 1
ATOM 961 N N . CYS A 1 120 ? -2.082 26.016 -11.5 1 29.09 120 CYS A N 1
ATOM 962 C CA . CYS A 1 120 ? -2.826 24.859 -11 1 29.09 120 CYS A CA 1
ATOM 963 C C . CYS A 1 120 ? -4.055 24.594 -11.852 1 29.09 120 CYS A C 1
ATOM 965 O O . CYS A 1 120 ? -4.715 25.516 -12.312 1 29.09 120 CYS A O 1
ATOM 967 N N . MET B 1 1 ? 12.734 -6.102 20.828 1 25.09 1 MET B N 1
ATOM 968 C CA . MET B 1 1 ? 12.578 -4.668 21.047 1 25.09 1 MET B CA 1
ATOM 969 C C . MET B 1 1 ? 11.391 -4.125 20.25 1 25.09 1 MET B C 1
ATOM 971 O O . MET B 1 1 ? 10.641 -3.287 20.75 1 25.09 1 MET B O 1
ATOM 975 N N . LEU B 1 2 ? 11.164 -4.699 18.969 1 31.02 2 LEU B N 1
ATOM 976 C CA . LEU B 1 2 ? 10.109 -4.164 18.109 1 31.02 2 LEU B CA 1
ATOM 977 C C . LEU B 1 2 ? 8.734 -4.586 18.609 1 31.02 2 LEU B C 1
ATOM 979 O O . LEU B 1 2 ? 7.801 -3.779 18.625 1 31.02 2 LEU B O 1
ATOM 983 N N . VAL B 1 3 ? 8.531 -5.93 18.953 1 37.62 3 VAL B N 1
ATOM 984 C CA . VAL B 1 3 ? 7.277 -6.344 19.562 1 37.62 3 VAL B CA 1
ATOM 985 C C . VAL B 1 3 ? 7.031 -5.543 20.844 1 37.62 3 VAL B C 1
ATOM 987 O O . VAL B 1 3 ? 5.887 -5.223 21.172 1 37.62 3 VAL B O 1
ATOM 990 N N . SER B 1 4 ? 8.109 -5.355 21.516 1 35.12 4 SER B N 1
ATOM 991 C CA . SER B 1 4 ? 7.941 -4.57 22.734 1 35.12 4 SER B CA 1
ATOM 992 C C . SER B 1 4 ? 7.457 -3.158 22.422 1 35.12 4 SER B C 1
ATOM 994 O O . SER B 1 4 ? 6.793 -2.527 23.25 1 35.12 4 SER B O 1
ATOM 996 N N . PHE B 1 5 ? 7.988 -2.664 21.312 1 35.28 5 PHE B N 1
ATOM 997 C CA . PHE B 1 5 ? 7.605 -1.283 21.031 1 35.28 5 PHE B CA 1
ATOM 998 C C . PHE B 1 5 ? 6.121 -1.187 20.719 1 35.28 5 PHE B C 1
ATOM 1000 O O . PHE B 1 5 ? 5.449 -0.238 21.125 1 35.28 5 PHE B O 1
ATOM 1007 N N . LEU B 1 6 ? 5.746 -2.164 19.891 1 35.12 6 LEU B N 1
ATOM 1008 C CA . LEU B 1 6 ? 4.344 -2.078 19.484 1 35.12 6 LEU B CA 1
ATOM 1009 C C . LEU B 1 6 ? 3.432 -2.547 20.625 1 35.12 6 LEU B C 1
ATOM 1011 O O . LEU B 1 6 ? 2.225 -2.287 20.594 1 35.12 6 LEU B O 1
ATOM 1015 N N . LEU B 1 7 ? 4.004 -3.434 21.5 1 35.28 7 LEU B N 1
ATOM 1016 C CA . LEU B 1 7 ? 3.221 -4.023 22.578 1 35.28 7 LEU B CA 1
ATOM 1017 C C . LEU B 1 7 ? 3.068 -3.043 23.75 1 35.28 7 LEU B C 1
ATOM 1019 O O . LEU B 1 7 ? 2.467 -3.375 24.766 1 35.28 7 LEU B O 1
ATOM 1023 N N . SER B 1 8 ? 3.98 -2.098 23.781 1 35 8 SER B N 1
ATOM 1024 C CA . SER B 1 8 ? 3.916 -1.411 25.078 1 35 8 SER B CA 1
ATOM 1025 C C . SER B 1 8 ? 2.529 -0.827 25.312 1 35 8 SER B C 1
ATOM 1027 O O . SER B 1 8 ? 2.314 -0.123 26.312 1 35 8 SER B O 1
ATOM 1029 N N . VAL B 1 9 ? 1.83 -0.696 24.281 1 36.88 9 VAL B N 1
ATOM 1030 C CA . VAL B 1 9 ? 0.764 0.208 24.703 1 36.88 9 VAL B CA 1
ATOM 1031 C C . VAL B 1 9 ? -0.071 -0.449 25.797 1 36.88 9 VAL B C 1
ATOM 1033 O O . VAL B 1 9 ? -0.255 0.123 26.875 1 36.88 9 VAL B O 1
ATOM 1036 N N . THR B 1 10 ? -1.568 -0.391 25.672 1 37.38 10 THR B N 1
ATOM 1037 C CA . THR B 1 10 ? -2.574 -0.075 26.688 1 37.38 10 THR B CA 1
ATOM 1038 C C . THR B 1 10 ? -2.982 -1.328 27.453 1 37.38 10 THR B C 1
ATOM 1040 O O . THR B 1 10 ? -3.525 -2.27 26.875 1 37.38 10 THR B O 1
ATOM 1043 N N . GLU B 1 11 ? -2.285 -1.891 28.344 1 38.31 11 GLU B N 1
ATOM 1044 C CA . GLU B 1 11 ? -2.713 -2.812 29.391 1 38.31 11 GLU B CA 1
ATOM 1045 C C . GLU B 1 11 ? -3.979 -2.312 30.078 1 38.31 11 GLU B C 1
ATOM 1047 O O . GLU B 1 11 ? -4.301 -2.752 31.188 1 38.31 11 GLU B O 1
ATOM 1052 N N . THR B 1 12 ? -4.574 -1.1 29.969 1 42.66 12 THR B N 1
ATOM 1053 C CA . THR B 1 12 ? -5.648 -0.881 30.938 1 42.66 12 THR B CA 1
ATOM 1054 C C . THR B 1 12 ? -6.719 -1.959 30.812 1 42.66 12 THR B C 1
ATOM 1056 O O . THR B 1 12 ? -6.957 -2.479 29.719 1 42.66 12 THR B O 1
ATOM 1059 N N . GLY B 1 13 ? -7.438 -2.578 31.766 1 45.28 13 GLY B N 1
ATOM 1060 C CA . GLY B 1 13 ? -8.617 -3.406 32 1 45.28 13 GLY B CA 1
ATOM 1061 C C . GLY B 1 13 ? -9.594 -3.369 30.844 1 45.28 13 GLY B C 1
ATOM 1062 O O . GLY B 1 13 ? -10.68 -3.947 30.922 1 45.28 13 GLY B O 1
ATOM 1063 N N . SER B 1 14 ? -9.852 -2.145 30.078 1 48.44 14 SER B N 1
ATOM 1064 C CA . SER B 1 14 ? -10.945 -1.638 29.25 1 48.44 14 SER B CA 1
ATOM 1065 C C . SER B 1 14 ? -11.117 -2.463 27.984 1 48.44 14 SER B C 1
ATOM 1067 O O . SER B 1 14 ? -10.25 -3.27 27.641 1 48.44 14 SER B O 1
ATOM 1069 N N . ASP B 1 15 ? -12.07 -2.051 27.062 1 54.25 15 ASP B N 1
ATOM 1070 C CA . ASP B 1 15 ? -12.656 -2.336 25.75 1 54.25 15 ASP B CA 1
ATOM 1071 C C . ASP B 1 15 ? -11.57 -2.58 24.703 1 54.25 15 ASP B C 1
ATOM 1073 O O . ASP B 1 15 ? -10.766 -1.692 24.422 1 54.25 15 ASP B O 1
ATOM 1077 N N . PHE B 1 16 ? -11.219 -3.863 24.688 1 63.75 16 PHE B N 1
ATOM 1078 C CA . PHE B 1 16 ? -10.336 -4.348 23.641 1 63.75 16 PHE B CA 1
ATOM 1079 C C . PHE B 1 16 ? -10.594 -3.609 22.328 1 63.75 16 PHE B C 1
ATOM 1081 O O . PHE B 1 16 ? -11.719 -3.58 21.844 1 63.75 16 PHE B O 1
ATOM 1088 N N . SER B 1 17 ? -9.695 -2.697 22.062 1 83.38 17 SER B N 1
ATOM 1089 C CA . SER B 1 17 ? -9.859 -1.988 20.797 1 83.38 17 SER B CA 1
ATOM 1090 C C . SER B 1 17 ? -9.93 -2.961 19.625 1 83.38 17 SER B C 1
ATOM 1092 O O . SER B 1 17 ? -9.508 -4.113 19.75 1 83.38 17 SER B O 1
ATOM 1094 N N . LEU B 1 18 ? -10.859 -2.82 18.828 1 88.56 18 LEU B N 1
ATOM 1095 C CA . LEU B 1 18 ? -10.938 -3.592 17.594 1 88.56 18 LEU B CA 1
ATOM 1096 C C . LEU B 1 18 ? -9.539 -3.869 17.031 1 88.56 18 LEU B C 1
ATOM 1098 O O . LEU B 1 18 ? -9.281 -4.961 16.531 1 88.56 18 LEU B O 1
ATOM 1102 N N . PHE B 1 19 ? -8.531 -2.986 17.297 1 90.75 19 PHE B N 1
ATOM 1103 C CA . PHE B 1 19 ? -7.168 -3.172 16.812 1 90.75 19 PHE B CA 1
ATOM 1104 C C . PHE B 1 19 ? -6.48 -4.312 17.562 1 90.75 19 PHE B C 1
ATOM 1106 O O . PHE B 1 19 ? -5.828 -5.156 16.938 1 90.75 19 PHE B O 1
ATOM 1113 N N . GLU B 1 20 ? -6.652 -4.32 18.828 1 92.38 20 GLU B N 1
ATOM 1114 C CA . GLU B 1 20 ? -6.027 -5.375 19.609 1 92.38 20 GLU B CA 1
ATOM 1115 C C . GLU B 1 20 ? -6.551 -6.754 19.219 1 92.38 20 GLU B C 1
ATOM 1117 O O . GLU B 1 20 ? -5.793 -7.723 19.172 1 92.38 20 GLU B O 1
ATOM 1122 N N . ALA B 1 21 ? -7.824 -6.801 18.922 1 92.31 21 ALA B N 1
ATOM 1123 C CA . ALA B 1 21 ? -8.438 -8.062 18.516 1 92.31 21 ALA B CA 1
ATOM 1124 C C . ALA B 1 21 ? -7.883 -8.531 17.172 1 92.31 21 ALA B C 1
ATOM 1126 O O . ALA B 1 21 ? -7.77 -9.734 16.922 1 92.31 21 ALA B O 1
ATOM 1127 N N . LEU B 1 22 ? -7.469 -7.586 16.344 1 94.5 22 LEU B N 1
ATOM 1128 C CA . LEU B 1 22 ? -7.062 -7.918 14.984 1 94.5 22 LEU B CA 1
ATOM 1129 C C . LEU B 1 22 ? -5.551 -7.812 14.836 1 94.5 22 LEU B C 1
ATOM 1131 O O . LEU B 1 22 ? -5.023 -7.973 13.727 1 94.5 22 LEU B O 1
ATOM 1135 N N . ARG B 1 23 ? -4.91 -7.602 15.891 1 93.5 23 ARG B N 1
ATOM 1136 C CA . ARG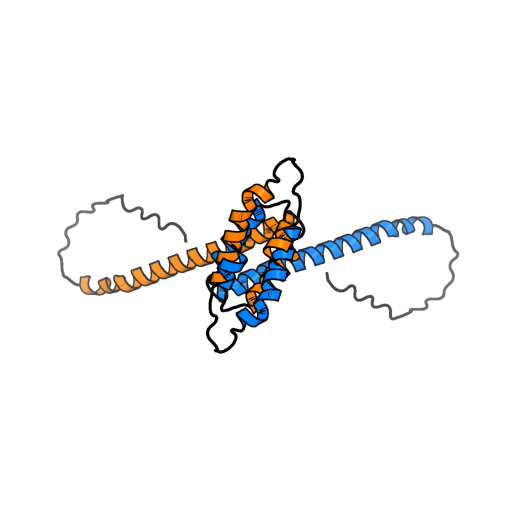 B 1 23 ? -3.479 -7.316 15.875 1 93.5 23 ARG B CA 1
ATOM 1137 C C . ARG B 1 23 ? -2.705 -8.453 15.211 1 93.5 23 ARG B C 1
ATOM 1139 O O . ARG B 1 23 ? -1.891 -8.219 14.32 1 93.5 23 ARG B O 1
ATOM 1146 N N . ASP B 1 24 ? -2.967 -9.695 15.664 1 94.5 24 ASP B N 1
ATOM 1147 C CA . ASP B 1 24 ? -2.266 -10.852 15.109 1 94.5 24 ASP B CA 1
ATOM 1148 C C . ASP B 1 24 ? -2.537 -10.992 13.617 1 94.5 24 ASP B C 1
ATOM 1150 O O . ASP B 1 24 ? -1.646 -11.367 12.852 1 94.5 24 ASP B O 1
ATOM 1154 N N . ASN B 1 25 ? -3.736 -10.805 13.188 1 95.44 25 ASN B N 1
ATOM 1155 C CA . ASN B 1 25 ? -4.074 -10.859 11.766 1 95.44 25 ASN B CA 1
ATOM 1156 C C . ASN B 1 25 ? -3.33 -9.797 10.969 1 95.44 25 ASN B C 1
ATOM 1158 O O . ASN B 1 25 ? -2.779 -10.078 9.906 1 95.44 25 ASN B O 1
ATOM 1162 N N . ILE B 1 26 ? -3.271 -8.578 11.523 1 96.38 26 ILE B N 1
ATOM 1163 C CA . ILE B 1 26 ? -2.588 -7.484 10.844 1 96.38 26 ILE B CA 1
ATOM 1164 C C . ILE B 1 26 ? -1.109 -7.828 10.672 1 96.38 26 ILE B C 1
ATOM 1166 O O . ILE B 1 26 ? -0.57 -7.73 9.57 1 96.38 26 ILE B O 1
ATOM 1170 N N . TYR B 1 27 ? -0.539 -8.359 11.68 1 95.38 27 TYR B N 1
ATOM 1171 C CA . TYR B 1 27 ? 0.893 -8.633 11.641 1 95.38 27 TYR B CA 1
ATOM 1172 C C . TYR B 1 27 ? 1.195 -9.828 10.742 1 95.38 27 TYR B C 1
ATOM 1174 O O . TYR B 1 27 ? 2.23 -9.859 10.07 1 95.38 27 TYR B O 1
ATOM 1182 N N . SER B 1 28 ? 0.285 -10.797 10.711 1 95.56 28 SER B N 1
ATOM 1183 C CA . SER B 1 28 ? 0.44 -11.922 9.789 1 95.56 28 SER B CA 1
ATOM 1184 C C . SER B 1 28 ? 0.396 -11.461 8.336 1 95.56 28 SER B C 1
ATOM 1186 O O . SER B 1 28 ? 1.173 -11.93 7.508 1 95.56 28 SER B O 1
ATOM 1188 N N . GLU B 1 29 ? -0.492 -10.539 8.047 1 95.62 29 GLU B N 1
ATOM 1189 C CA . GLU B 1 29 ? -0.577 -9.992 6.691 1 95.62 29 GLU B CA 1
ATOM 1190 C C . GLU B 1 29 ? 0.691 -9.227 6.328 1 95.62 29 GLU B C 1
ATOM 1192 O O . GLU B 1 29 ? 1.204 -9.359 5.215 1 95.62 29 GLU B O 1
ATOM 1197 N N . VAL B 1 30 ? 1.205 -8.445 7.297 1 97.12 30 VAL B N 1
ATOM 1198 C CA . VAL B 1 30 ? 2.424 -7.672 7.07 1 97.12 30 VAL B CA 1
ATOM 1199 C C . VAL B 1 30 ? 3.598 -8.617 6.836 1 97.12 30 VAL B C 1
ATOM 1201 O O . VAL B 1 30 ? 4.391 -8.422 5.91 1 97.12 30 VAL B O 1
ATOM 1204 N N . ALA B 1 31 ? 3.703 -9.648 7.605 1 96.06 31 ALA B N 1
ATOM 1205 C CA . ALA B 1 31 ? 4.801 -10.602 7.496 1 96.06 31 ALA B CA 1
ATOM 1206 C C . ALA B 1 31 ? 4.793 -11.297 6.137 1 96.06 31 ALA B C 1
ATOM 1208 O O . ALA B 1 31 ? 5.844 -11.461 5.512 1 96.06 31 ALA B O 1
ATOM 1209 N N . THR B 1 32 ? 3.594 -11.695 5.664 1 96.25 32 THR B N 1
ATOM 1210 C CA . THR B 1 32 ? 3.467 -12.336 4.355 1 96.25 32 THR B CA 1
ATOM 1211 C C . THR B 1 32 ? 3.9 -11.375 3.248 1 96.25 32 THR B C 1
ATOM 1213 O O . THR B 1 32 ? 4.652 -11.758 2.35 1 96.25 32 THR B O 1
ATOM 1216 N N . LEU B 1 33 ? 3.502 -10.102 3.318 1 98.06 33 LEU B N 1
ATOM 1217 C CA . LEU B 1 33 ? 3.855 -9.094 2.328 1 98.06 33 LEU B CA 1
ATOM 1218 C C . LEU B 1 33 ? 5.363 -8.891 2.273 1 98.06 33 LEU B C 1
ATOM 1220 O O . LEU B 1 33 ? 5.953 -8.867 1.19 1 98.06 33 LEU B O 1
ATOM 1224 N N . ILE B 1 34 ? 5.945 -8.711 3.488 1 97.38 34 ILE B N 1
ATOM 1225 C CA . ILE B 1 34 ? 7.383 -8.492 3.564 1 97.38 34 ILE B CA 1
ATOM 1226 C C . ILE B 1 34 ? 8.125 -9.711 3.021 1 97.38 34 ILE B C 1
ATOM 1228 O O . ILE B 1 34 ? 9.047 -9.578 2.219 1 97.38 34 ILE B O 1
ATOM 1232 N N . SER B 1 35 ? 7.641 -10.945 3.365 1 96.06 35 SER B N 1
ATOM 1233 C CA . SER B 1 35 ? 8.281 -12.18 2.912 1 96.06 35 SER B CA 1
ATOM 1234 C C . SER B 1 35 ? 8.211 -12.305 1.395 1 96.06 35 SER B C 1
ATOM 1236 O O . SER B 1 35 ? 9.164 -12.773 0.765 1 96.06 35 SER B O 1
ATOM 1238 N N . GLN B 1 36 ? 7.141 -11.867 0.752 1 96.12 36 GLN B N 1
ATOM 1239 C CA . GLN B 1 36 ? 6.957 -11.938 -0.693 1 96.12 36 GLN B CA 1
ATOM 1240 C C . GLN B 1 36 ? 7.871 -10.953 -1.413 1 96.12 36 GLN B C 1
ATOM 1242 O O . GLN B 1 36 ? 8.133 -11.102 -2.609 1 96.12 36 GLN B O 1
ATOM 1247 N N . ASN B 1 37 ? 8.383 -9.945 -0.679 1 96.56 37 ASN B N 1
ATOM 1248 C CA . ASN B 1 37 ? 9.094 -8.852 -1.329 1 96.56 37 ASN B CA 1
ATOM 1249 C C . ASN B 1 37 ? 10.5 -8.68 -0.748 1 96.56 37 ASN B C 1
ATOM 1251 O O . ASN B 1 37 ? 11.086 -7.598 -0.845 1 96.56 37 ASN B O 1
ATOM 1255 N N . GLU B 1 38 ? 11.078 -9.711 -0.14 1 94.88 38 GLU B N 1
ATOM 1256 C CA . GLU B 1 38 ? 12.383 -9.617 0.504 1 94.88 38 GLU B CA 1
ATOM 1257 C C . GLU B 1 38 ? 13.469 -9.273 -0.507 1 94.88 38 GLU B C 1
ATOM 1259 O O . GLU B 1 38 ? 14.492 -8.68 -0.15 1 94.88 38 GLU B O 1
ATOM 1264 N N . SER B 1 39 ? 13.172 -9.625 -1.781 1 93.81 39 SER B N 1
ATOM 1265 C CA . SER B 1 39 ? 14.148 -9.359 -2.83 1 93.81 39 SER B CA 1
ATOM 1266 C C . SER B 1 39 ? 14.047 -7.918 -3.328 1 93.81 39 SER B C 1
ATOM 1268 O O . SER B 1 39 ? 14.883 -7.469 -4.113 1 93.81 39 SER B O 1
ATOM 1270 N N . ARG B 1 40 ? 13.102 -7.18 -2.889 1 95.12 40 ARG B N 1
ATOM 1271 C CA . ARG B 1 40 ? 12.867 -5.801 -3.303 1 95.12 40 ARG B CA 1
ATOM 1272 C C . ARG B 1 40 ? 12.664 -4.891 -2.096 1 95.12 40 ARG B C 1
ATOM 1274 O O . ARG B 1 40 ? 11.625 -4.242 -1.967 1 95.12 40 ARG B O 1
ATOM 1281 N N . PRO B 1 41 ? 13.711 -4.809 -1.273 1 94.94 41 PRO B N 1
ATOM 1282 C CA . PRO B 1 41 ? 13.539 -4.047 -0.033 1 94.94 41 PRO B CA 1
ATOM 1283 C C . PRO B 1 41 ? 13.305 -2.561 -0.281 1 94.94 41 PRO B C 1
ATOM 1285 O O . PRO B 1 41 ? 12.586 -1.909 0.484 1 94.94 41 PRO B O 1
ATOM 1288 N N . HIS B 1 42 ? 13.859 -1.909 -1.341 1 94.56 42 HIS B N 1
ATOM 1289 C CA . HIS B 1 42 ? 13.602 -0.511 -1.663 1 94.56 42 HIS B CA 1
ATOM 1290 C C . HIS B 1 42 ? 12.133 -0.292 -2.018 1 94.56 42 HIS B C 1
ATOM 1292 O O . HIS B 1 42 ? 11.547 0.731 -1.654 1 94.56 42 HIS B O 1
ATOM 1298 N N . PHE B 1 43 ? 11.5 -1.218 -2.654 1 96.94 43 PHE B N 1
ATOM 1299 C CA . PHE B 1 43 ? 10.07 -1.16 -2.939 1 96.94 43 PHE B CA 1
ATOM 1300 C C . PHE B 1 43 ? 9.266 -1.096 -1.649 1 96.94 43 PHE B C 1
ATOM 1302 O O . PHE B 1 43 ? 8.328 -0.298 -1.534 1 96.94 43 PHE B O 1
ATOM 1309 N N . LEU B 1 44 ? 9.688 -1.935 -0.664 1 98.5 44 LEU B N 1
ATOM 1310 C CA . LEU B 1 44 ? 8.961 -1.976 0.6 1 98.5 44 LEU B CA 1
ATOM 1311 C C . LEU B 1 44 ? 9.039 -0.631 1.315 1 98.5 44 LEU B C 1
ATOM 1313 O O . LEU B 1 44 ? 8.031 -0.118 1.796 1 98.5 44 LEU B O 1
ATOM 1317 N N . ILE B 1 45 ? 10.195 -0.043 1.281 1 97.38 45 ILE B N 1
ATOM 1318 C CA . ILE B 1 45 ? 10.391 1.234 1.959 1 97.38 45 ILE B CA 1
ATOM 1319 C C . ILE B 1 45 ? 9.547 2.311 1.275 1 97.38 45 ILE B C 1
ATOM 1321 O O . ILE B 1 45 ? 8.812 3.047 1.938 1 97.38 45 ILE B O 1
ATOM 1325 N N . GLU B 1 46 ? 9.656 2.406 -0.048 1 97.19 46 GLU B N 1
ATOM 1326 C CA . GLU B 1 46 ? 8.891 3.395 -0.804 1 97.19 46 GLU B CA 1
ATOM 1327 C C . GLU B 1 46 ? 7.391 3.172 -0.639 1 97.19 46 GLU B C 1
ATOM 1329 O O . GLU B 1 46 ? 6.637 4.125 -0.446 1 97.19 46 GLU B O 1
ATOM 1334 N N . LEU B 1 47 ? 7.023 1.904 -0.726 1 98.75 47 LEU B N 1
ATOM 1335 C CA . LEU B 1 47 ? 5.609 1.559 -0.596 1 98.75 47 LEU B CA 1
ATOM 1336 C C . LEU B 1 47 ? 5.059 2.021 0.749 1 98.75 47 LEU B C 1
ATOM 1338 O O . LEU B 1 47 ? 4.043 2.717 0.801 1 98.75 47 LEU B O 1
ATOM 1342 N N . PHE B 1 48 ? 5.734 1.652 1.863 1 98.69 48 PHE B N 1
ATOM 1343 C CA . PHE B 1 48 ? 5.215 1.988 3.184 1 98.69 48 PHE B CA 1
ATOM 1344 C C . PHE B 1 48 ? 5.254 3.494 3.414 1 98.69 48 PHE B C 1
ATOM 1346 O O . PHE B 1 48 ? 4.383 4.047 4.086 1 98.69 48 PHE B O 1
ATOM 1353 N N . HIS B 1 49 ? 6.297 4.18 2.852 1 96.31 49 HIS B N 1
ATOM 1354 C CA . HIS B 1 49 ? 6.359 5.633 2.947 1 96.31 49 HIS B CA 1
ATOM 1355 C C . HIS B 1 49 ? 5.16 6.281 2.266 1 96.31 49 HIS B C 1
ATOM 1357 O O . HIS B 1 49 ? 4.535 7.18 2.83 1 96.31 49 HIS B O 1
ATOM 1363 N N . GLU B 1 50 ? 4.793 5.848 1.074 1 97.31 50 GLU B N 1
ATOM 1364 C CA . GLU B 1 50 ? 3.666 6.402 0.333 1 97.31 50 GLU B CA 1
ATOM 1365 C C . GLU B 1 50 ? 2.35 6.145 1.059 1 97.31 50 GLU B C 1
ATOM 1367 O O . GLU B 1 50 ? 1.472 7.012 1.091 1 97.31 50 GLU B O 1
ATOM 1372 N N . LEU B 1 51 ? 2.209 4.957 1.639 1 98.81 51 LEU B N 1
ATOM 1373 C CA . LEU B 1 51 ? 0.974 4.586 2.32 1 98.81 51 LEU B CA 1
ATOM 1374 C C . LEU B 1 51 ? 0.758 5.453 3.559 1 98.81 51 LEU B C 1
ATOM 1376 O O . LEU B 1 51 ? -0.382 5.699 3.957 1 98.81 51 LEU B O 1
ATOM 1380 N N . GLN B 1 52 ? 1.829 5.969 4.172 1 98.06 52 GLN B N 1
ATOM 1381 C CA . GLN B 1 52 ? 1.736 6.816 5.355 1 98.06 52 GLN B CA 1
ATOM 1382 C C . GLN B 1 52 ? 1.085 8.156 5.023 1 98.06 52 GLN B C 1
ATOM 1384 O O . GLN B 1 52 ? 0.562 8.836 5.91 1 98.06 52 GLN B O 1
ATOM 1389 N N . LEU B 1 53 ? 1.127 8.602 3.754 1 97.31 53 LEU B N 1
ATOM 1390 C CA . LEU B 1 53 ? 0.594 9.883 3.316 1 97.31 53 LEU B CA 1
ATOM 1391 C C . LEU B 1 53 ? -0.92 9.812 3.145 1 97.31 53 LEU B C 1
ATOM 1393 O O . LEU B 1 53 ? -1.583 10.852 3.021 1 97.31 53 LEU B O 1
ATOM 1397 N N . LEU B 1 54 ? -1.514 8.586 3.143 1 97.88 54 LEU B N 1
ATOM 1398 C CA . LEU B 1 54 ? -2.959 8.406 3.064 1 97.88 54 LEU B CA 1
ATOM 1399 C C . LEU B 1 54 ? -3.613 8.648 4.418 1 97.88 54 LEU B C 1
ATOM 1401 O O . LEU B 1 54 ? -4.012 7.707 5.105 1 97.88 54 LEU B O 1
ATOM 1405 N N . ASN B 1 55 ? -3.867 9.883 4.754 1 95.06 55 ASN B N 1
ATOM 1406 C CA . ASN B 1 55 ? -4.188 10.258 6.129 1 95.06 55 ASN B CA 1
ATOM 1407 C C . ASN B 1 55 ? -5.672 10.586 6.289 1 95.06 55 ASN B C 1
ATOM 1409 O O . ASN B 1 55 ? -6.094 11.07 7.336 1 95.06 55 ASN B O 1
ATOM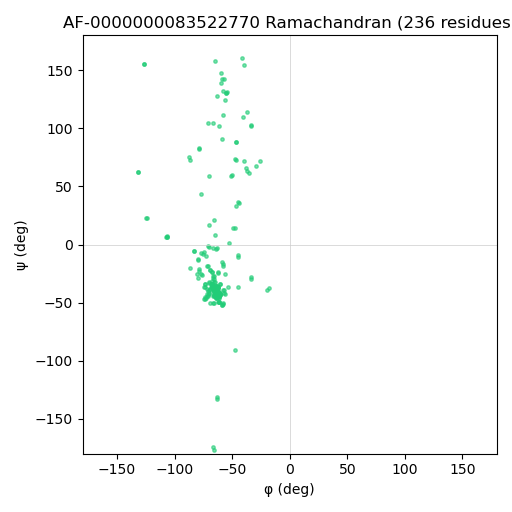 1413 N N . THR B 1 56 ? -6.508 10.375 5.27 1 95.25 56 THR B N 1
ATOM 1414 C CA . THR B 1 56 ? -7.957 10.523 5.336 1 95.25 56 THR B CA 1
ATOM 1415 C C . THR B 1 56 ? -8.656 9.258 4.852 1 95.25 56 THR B C 1
ATOM 1417 O O . THR B 1 56 ? -8.086 8.492 4.07 1 95.25 56 THR B O 1
ATOM 1420 N N . ASP B 1 57 ? -9.859 9.055 5.293 1 95.31 57 ASP B N 1
ATOM 1421 C CA . ASP B 1 57 ? -10.641 7.914 4.832 1 95.31 57 ASP B CA 1
ATOM 1422 C C . ASP B 1 57 ? -10.859 7.973 3.32 1 95.31 57 ASP B C 1
ATOM 1424 O O . ASP B 1 57 ? -10.906 6.938 2.654 1 95.31 57 ASP B O 1
ATOM 1428 N N . TYR B 1 58 ? -10.984 9.148 2.863 1 95.81 58 TYR B N 1
ATOM 1429 C CA . TYR B 1 58 ? -11.156 9.336 1.427 1 95.81 58 TYR B CA 1
ATOM 1430 C C . TYR B 1 58 ? -9.953 8.805 0.659 1 95.81 58 TYR B C 1
ATOM 1432 O O . TYR B 1 58 ? -10.102 8.008 -0.269 1 95.81 58 TYR B O 1
ATOM 1440 N N . LEU B 1 59 ? -8.789 9.203 1.079 1 98 59 LEU B N 1
ATOM 1441 C CA . LEU B 1 59 ? -7.574 8.781 0.393 1 98 59 LEU B CA 1
ATOM 1442 C C . LEU B 1 59 ? -7.367 7.273 0.534 1 98 59 LEU B C 1
ATOM 1444 O O . LEU B 1 59 ? -6.969 6.605 -0.423 1 98 59 LEU B O 1
ATOM 1448 N N . ARG B 1 60 ? -7.672 6.703 1.666 1 97.88 60 ARG B N 1
ATOM 1449 C CA . ARG B 1 60 ? -7.527 5.273 1.92 1 97.88 60 ARG B CA 1
ATOM 1450 C C . ARG B 1 60 ? -8.445 4.461 1.013 1 97.88 60 ARG B C 1
ATOM 1452 O O . ARG B 1 60 ? -8.031 3.451 0.441 1 97.88 60 ARG B O 1
ATOM 1459 N N . GLN B 1 61 ? -9.617 4.891 0.929 1 96.19 61 GLN B N 1
ATOM 1460 C CA . GLN B 1 61 ? -10.578 4.219 0.054 1 96.19 61 GLN B CA 1
ATOM 1461 C C . GLN B 1 61 ? -10.141 4.312 -1.407 1 96.19 61 GLN B C 1
ATOM 1463 O O . GLN B 1 61 ? -10.227 3.334 -2.15 1 96.19 61 GLN B O 1
ATOM 1468 N N . ARG B 1 62 ? -9.711 5.465 -1.774 1 97.69 62 ARG B N 1
ATOM 1469 C CA . ARG B 1 62 ? -9.211 5.648 -3.135 1 97.69 62 ARG B CA 1
ATOM 1470 C C . ARG B 1 62 ? -8.023 4.738 -3.41 1 97.69 62 ARG B C 1
ATOM 1472 O O . ARG B 1 62 ? -7.914 4.156 -4.492 1 97.69 62 ARG B O 1
ATOM 1479 N N . ALA B 1 63 ? -7.137 4.645 -2.508 1 98.62 63 ALA B N 1
ATOM 1480 C CA . ALA B 1 63 ? -5.965 3.783 -2.65 1 98.62 63 ALA B CA 1
ATOM 1481 C C . ALA B 1 63 ? -6.371 2.32 -2.793 1 98.62 63 ALA B C 1
ATOM 1483 O O . ALA B 1 63 ? -5.859 1.607 -3.66 1 98.62 63 ALA B O 1
ATOM 1484 N N . LEU B 1 64 ? -7.352 1.809 -1.957 1 98.44 64 LEU B N 1
ATOM 1485 C CA . LEU B 1 64 ? -7.82 0.43 -2.037 1 98.44 64 LEU B CA 1
ATOM 1486 C C . LEU B 1 64 ? -8.461 0.152 -3.393 1 98.44 64 LEU B C 1
ATOM 1488 O O . LEU B 1 64 ? -8.195 -0.881 -4.012 1 98.44 64 LEU B O 1
ATOM 1492 N N . TYR B 1 65 ? -9.227 1.118 -3.826 1 97.5 65 TYR B N 1
ATOM 1493 C CA . TYR B 1 65 ? -9.867 0.982 -5.133 1 97.5 65 TYR B CA 1
ATOM 1494 C C . TYR B 1 65 ? -8.82 0.914 -6.242 1 97.5 65 TYR B C 1
ATOM 1496 O O . TYR B 1 65 ? -8.945 0.107 -7.168 1 97.5 65 TYR B O 1
ATOM 1504 N N . ALA B 1 66 ? -7.816 1.772 -6.203 1 98.19 66 ALA B N 1
ATOM 1505 C CA . ALA B 1 66 ? -6.762 1.792 -7.211 1 98.19 66 ALA B CA 1
ATOM 1506 C C . ALA B 1 66 ? -5.992 0.473 -7.223 1 98.19 66 ALA B C 1
ATOM 1508 O O . ALA B 1 66 ? -5.723 -0.085 -8.289 1 98.19 66 ALA B O 1
ATOM 1509 N N . LEU B 1 67 ? -5.684 -0.052 -6.059 1 98.31 67 LEU B N 1
ATOM 1510 C CA . LEU B 1 67 ? -4.961 -1.314 -5.957 1 98.31 67 LEU B CA 1
ATOM 1511 C C . LEU B 1 67 ? -5.797 -2.467 -6.504 1 98.31 67 LEU B C 1
ATOM 1513 O O . LEU B 1 67 ? -5.293 -3.303 -7.258 1 98.31 67 LEU B O 1
ATOM 1517 N N . GLN B 1 68 ? -7.039 -2.5 -6.145 1 96.25 68 GLN B N 1
ATOM 1518 C CA . GLN B 1 68 ? -7.949 -3.529 -6.637 1 96.25 68 GLN B CA 1
ATOM 1519 C C . GLN B 1 68 ? -8.094 -3.459 -8.156 1 96.25 68 GLN B C 1
ATOM 1521 O O . GLN B 1 68 ? -8.133 -4.488 -8.828 1 96.25 68 GLN B O 1
ATOM 1526 N N . ASP B 1 69 ? -8.172 -2.334 -8.648 1 97.62 69 ASP B N 1
ATOM 1527 C CA . ASP B 1 69 ? -8.312 -2.135 -10.094 1 97.62 69 ASP B CA 1
ATOM 1528 C C . ASP B 1 69 ? -7.086 -2.656 -10.836 1 97.62 69 ASP B C 1
ATOM 1530 O O . ASP B 1 69 ? -7.219 -3.316 -11.875 1 97.62 69 ASP B O 1
ATOM 1534 N N . ILE B 1 70 ? -5.93 -2.316 -10.344 1 97.44 70 ILE B N 1
ATOM 1535 C CA . ILE B 1 70 ? -4.672 -2.74 -10.945 1 97.44 70 ILE B CA 1
ATOM 1536 C C . ILE B 1 70 ? -4.625 -4.266 -11.031 1 97.44 70 ILE B C 1
ATOM 1538 O O . ILE B 1 70 ? -4.27 -4.824 -12.07 1 97.44 70 ILE B O 1
ATOM 1542 N N . VAL B 1 71 ? -5.051 -4.984 -10.016 1 96.06 71 VAL B N 1
ATOM 1543 C CA . VAL B 1 71 ? -5.016 -6.441 -9.953 1 96.06 71 VAL B CA 1
ATOM 1544 C C . VAL B 1 71 ? -6.086 -7.023 -10.875 1 96.06 71 VAL B C 1
ATOM 1546 O O . VAL B 1 71 ? -5.82 -7.953 -11.641 1 96.06 71 VAL B O 1
ATOM 1549 N N . THR B 1 72 ? -7.32 -6.449 -10.805 1 95.31 72 THR B N 1
ATOM 1550 C CA . THR B 1 72 ? -8.445 -6.93 -11.602 1 95.31 72 THR B CA 1
ATOM 1551 C C . THR B 1 72 ? -8.156 -6.781 -13.094 1 95.31 72 THR B C 1
ATOM 1553 O O . THR B 1 72 ? -8.406 -7.695 -13.875 1 95.31 72 THR B O 1
ATOM 1556 N N . ARG B 1 73 ? -7.641 -5.715 -13.5 1 94.12 73 ARG B N 1
ATOM 1557 C CA . ARG B 1 73 ? -7.285 -5.48 -14.891 1 94.12 73 ARG B CA 1
ATOM 1558 C C . ARG B 1 73 ? -6.199 -6.449 -15.352 1 94.12 73 ARG B C 1
ATOM 1560 O O . ARG B 1 73 ? -6.262 -6.977 -16.469 1 94.12 73 ARG B O 1
ATOM 1567 N N . HIS B 1 74 ? -5.242 -6.617 -14.555 1 93.25 74 HIS B N 1
ATOM 1568 C CA . HIS B 1 74 ? -4.16 -7.539 -14.891 1 93.25 74 HIS B CA 1
ATOM 1569 C C . HIS B 1 74 ? -4.68 -8.961 -15.047 1 93.25 74 HIS B C 1
ATOM 1571 O O . HIS B 1 74 ? -4.293 -9.672 -15.977 1 93.25 74 HIS B O 1
ATOM 1577 N N . LEU B 1 75 ? -5.516 -9.43 -14.188 1 90.44 75 LEU B N 1
ATOM 1578 C CA . LEU B 1 75 ? -6.055 -10.789 -14.203 1 90.44 75 LEU B CA 1
ATOM 1579 C C . LEU B 1 75 ? -6.969 -10.984 -15.406 1 90.44 75 LEU B C 1
ATOM 1581 O O . LEU B 1 75 ? -6.996 -12.07 -16 1 90.44 75 LEU B O 1
ATOM 1585 N N . SER B 1 76 ? -7.691 -10 -15.734 1 89.19 76 SER B N 1
ATOM 1586 C CA . SER B 1 76 ? -8.562 -10.055 -16.906 1 89.19 76 SER B CA 1
ATOM 1587 C C . SER B 1 76 ? -7.754 -10.156 -18.188 1 89.19 76 SER B C 1
ATOM 1589 O O . SER B 1 76 ? -8.109 -10.922 -19.094 1 89.19 76 SER B O 1
ATOM 1591 N N . GLU B 1 77 ? -6.695 -9.391 -18.312 1 86.56 77 GLU B N 1
ATOM 1592 C CA . GLU B 1 77 ? -5.836 -9.406 -19.484 1 86.56 77 GLU B CA 1
ATOM 1593 C C . GLU B 1 77 ? -5.125 -10.742 -19.641 1 86.56 77 GLU B C 1
ATOM 1595 O O . GLU B 1 77 ? -4.973 -11.25 -20.75 1 86.56 77 GLU B O 1
ATOM 1600 N N . LYS B 1 78 ? -4.73 -11.258 -18.578 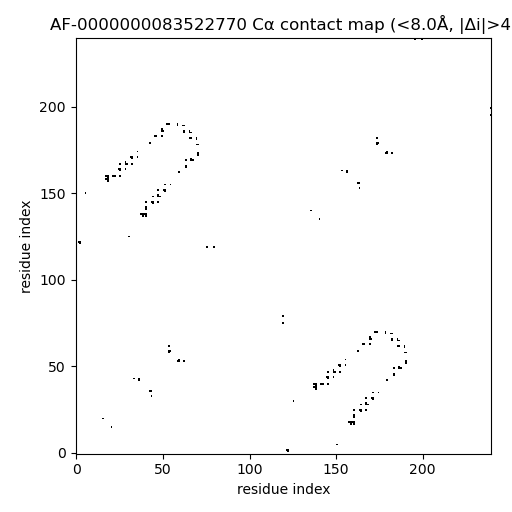1 84.94 78 LYS B N 1
ATOM 1601 C CA . LYS B 1 78 ? -4.062 -12.555 -18.594 1 84.94 78 LYS B CA 1
ATOM 1602 C C . LYS B 1 78 ? -5.016 -13.664 -19.031 1 84.94 78 LYS B C 1
ATOM 1604 O O . LYS B 1 78 ? -4.621 -14.57 -19.766 1 84.94 78 LYS B O 1
ATOM 1609 N N . SER B 1 79 ? -6.16 -13.547 -18.594 1 83.94 79 SER B N 1
ATOM 1610 C CA . SER B 1 79 ? -7.164 -14.531 -18.984 1 83.94 79 SER B CA 1
ATOM 1611 C C . SER B 1 79 ? -7.477 -14.445 -20.469 1 83.94 79 SER B C 1
ATOM 1613 O O . SER B 1 79 ? -7.613 -15.477 -21.141 1 83.94 79 SER B O 1
ATOM 1615 N N . CYS B 1 80 ? -7.543 -13.242 -20.969 1 79.69 80 CYS B N 1
ATOM 1616 C CA . CYS B 1 80 ? -7.84 -13.047 -22.391 1 79.69 80 CYS B CA 1
ATOM 1617 C C . CYS B 1 80 ? -6.699 -13.555 -23.25 1 79.69 80 CYS B C 1
ATOM 1619 O O . CYS B 1 80 ? -6.934 -14.148 -24.312 1 79.69 80 CYS B O 1
ATOM 1621 N N . LYS B 1 81 ? -5.562 -13.406 -22.812 1 78.81 81 LYS B N 1
ATOM 1622 C CA . LYS B 1 81 ? -4.402 -13.844 -23.578 1 78.81 81 LYS B CA 1
ATOM 1623 C C . LYS B 1 81 ? -4.254 -15.359 -23.547 1 78.81 81 LYS B C 1
ATOM 1625 O O . LYS B 1 81 ? -3.877 -15.977 -24.531 1 78.81 81 LYS B O 1
ATOM 1630 N N . GLU B 1 82 ? -4.566 -15.898 -22.469 1 79.44 82 GLU B N 1
ATOM 1631 C CA . GLU B 1 82 ? -4.5 -17.344 -22.344 1 79.44 82 GLU B CA 1
ATOM 1632 C C . GLU B 1 82 ? -5.562 -18.031 -23.203 1 79.44 82 GLU B C 1
ATOM 1634 O O . GLU B 1 82 ? -5.309 -19.078 -23.797 1 79.44 82 GLU B O 1
ATOM 1639 N N . VAL B 1 83 ? -6.68 -17.391 -23.328 1 73.94 83 VAL B N 1
ATOM 1640 C CA . VAL B 1 83 ? -7.762 -17.922 -24.156 1 73.94 83 VAL B CA 1
ATOM 1641 C C . VAL B 1 83 ? -7.395 -17.812 -25.625 1 73.94 83 VAL B C 1
ATOM 1643 O O . VAL B 1 83 ? -7.609 -18.75 -26.406 1 73.94 83 VAL B O 1
ATOM 1646 N N . GLU B 1 84 ? -6.82 -16.672 -26 1 71.69 84 GLU B N 1
ATOM 1647 C CA . GLU B 1 84 ? -6.418 -16.453 -27.375 1 71.69 84 GLU B CA 1
ATOM 1648 C C . GLU B 1 84 ? -5.312 -17.406 -27.797 1 71.69 84 GLU B C 1
ATOM 1650 O O . GLU B 1 84 ? -5.324 -17.938 -28.906 1 71.69 84 GLU B O 1
ATOM 1655 N N . HIS B 1 85 ? -4.371 -17.578 -26.812 1 72.88 85 HIS B N 1
ATOM 1656 C CA . HIS B 1 85 ? -3.279 -18.5 -27.094 1 72.88 85 HIS B CA 1
ATOM 1657 C C . HIS B 1 85 ? -3.783 -19.938 -27.188 1 72.88 85 HIS B C 1
ATOM 1659 O O . HIS B 1 85 ? -3.277 -20.719 -27.984 1 72.88 85 HIS B O 1
ATOM 1665 N N . SER B 1 86 ? -4.73 -20.328 -26.406 1 73.31 86 SER B N 1
ATOM 1666 C CA . SER B 1 86 ? -5.297 -21.672 -26.453 1 73.31 86 SER B CA 1
ATOM 1667 C C . SER B 1 86 ? -6.121 -21.875 -27.719 1 73.31 86 SER B C 1
ATOM 1669 O O . SER B 1 86 ? -6.09 -22.969 -28.312 1 73.31 86 SER B O 1
ATOM 1671 N N . LEU B 1 87 ? -6.863 -20.859 -28.125 1 66.62 87 LEU B N 1
ATOM 1672 C CA . LEU B 1 87 ? -7.66 -20.969 -29.344 1 66.62 87 LEU B CA 1
ATOM 1673 C C . LEU B 1 87 ? -6.762 -21 -30.578 1 66.62 87 LEU B C 1
ATOM 1675 O O . LEU B 1 87 ? -7.043 -21.734 -31.531 1 66.62 87 LEU B O 1
ATOM 1679 N N . SER B 1 88 ? -5.77 -20.141 -30.5 1 65.12 88 SER B N 1
ATOM 1680 C CA . SER B 1 88 ? -4.863 -20.109 -31.641 1 65.12 88 SER B CA 1
ATOM 1681 C C . SER B 1 88 ? -4.094 -21.422 -31.781 1 65.12 88 SER B C 1
ATOM 1683 O O . SER B 1 88 ? -3.836 -21.891 -32.875 1 65.12 88 SER B O 1
ATOM 1685 N N . ARG B 1 89 ? -3.756 -22.016 -30.703 1 64.88 89 ARG B N 1
ATOM 1686 C CA . ARG B 1 89 ? -3.061 -23.297 -30.766 1 64.88 89 ARG B CA 1
ATOM 1687 C C . ARG B 1 89 ? -3.992 -24.406 -31.266 1 64.88 89 ARG B C 1
ATOM 1689 O O . ARG B 1 89 ? -3.561 -25.328 -31.953 1 64.88 89 ARG B O 1
ATOM 1696 N N . ASN B 1 90 ? -5.215 -24.312 -30.938 1 55.5 90 ASN B N 1
ATOM 1697 C CA . ASN B 1 90 ? -6.16 -25.312 -31.391 1 55.5 90 ASN B CA 1
ATOM 1698 C C . ASN B 1 90 ? -6.602 -25.062 -32.844 1 55.5 90 ASN B C 1
ATOM 1700 O O . ASN B 1 90 ? -7.156 -25.953 -33.469 1 55.5 90 ASN B O 1
ATOM 1704 N N . SER B 1 91 ? -6.578 -23.891 -33.188 1 54.69 91 SER B N 1
ATOM 1705 C CA . SER B 1 91 ? -7.055 -23.641 -34.531 1 54.69 91 SER B CA 1
ATOM 1706 C C . SER B 1 91 ? -6.117 -24.25 -35.594 1 54.69 91 SER B C 1
ATOM 1708 O O . SER B 1 91 ? -6.363 -24.156 -36.781 1 54.69 91 SER B O 1
ATOM 1710 N N . ALA B 1 92 ? -5.047 -24.828 -35.156 1 49.72 92 ALA B N 1
ATOM 1711 C CA . ALA B 1 92 ? -4.379 -25.594 -36.188 1 49.72 92 ALA B CA 1
ATOM 1712 C C . ALA B 1 92 ? -5.262 -26.734 -36.688 1 49.72 92 ALA B C 1
ATOM 1714 O O . ALA B 1 92 ? -4.812 -27.594 -37.438 1 49.72 92 ALA B O 1
ATOM 1715 N N . VAL B 1 93 ? -6.414 -26.906 -36.125 1 46.09 93 VAL B N 1
ATOM 1716 C CA . VAL B 1 93 ? -7.254 -27.984 -36.625 1 46.09 93 VAL B CA 1
ATOM 1717 C C . VAL B 1 93 ? -7.848 -27.562 -37.969 1 46.09 93 VAL B C 1
ATOM 1719 O O . VAL B 1 93 ? -8.609 -28.328 -38.594 1 46.09 93 VAL B O 1
ATOM 1722 N N . TRP B 1 94 ? -7.617 -26.297 -38.375 1 44.62 94 TRP B N 1
ATOM 1723 C CA . TRP B 1 94 ? -8.469 -26.016 -39.5 1 44.62 94 TRP B CA 1
ATOM 1724 C C . TRP B 1 94 ? -8.125 -26.922 -40.688 1 44.62 94 TRP B C 1
ATOM 1726 O O . TRP B 1 94 ? -8.875 -26.984 -41.656 1 44.62 94 TRP B O 1
ATOM 1736 N N . MET B 1 95 ? -6.801 -27.234 -40.906 1 44.06 95 MET B N 1
ATOM 1737 C CA . MET B 1 95 ? -6.605 -27.547 -42.312 1 44.06 95 MET B CA 1
ATOM 1738 C C . MET B 1 95 ? -7.289 -28.875 -42.688 1 44.06 95 MET B C 1
ATOM 1740 O O . MET B 1 95 ? -7.176 -29.344 -43.812 1 44.06 95 MET B O 1
ATOM 1744 N N . THR B 1 96 ? -7.512 -29.703 -41.688 1 40.78 96 THR B N 1
ATOM 1745 C CA . THR B 1 96 ? -7.68 -31.031 -42.25 1 40.78 96 THR B CA 1
ATOM 1746 C C . THR B 1 96 ? -9.07 -31.188 -42.875 1 40.78 96 THR B C 1
ATOM 1748 O O . THR B 1 96 ? -9.516 -32.312 -43.125 1 40.78 96 THR B O 1
ATOM 1751 N N . CYS B 1 97 ? -9.875 -30.172 -42.656 1 40.34 97 CYS B N 1
ATOM 1752 C CA . CYS B 1 97 ? -11.234 -30.578 -43 1 40.34 97 CYS B CA 1
ATOM 1753 C C . CYS B 1 97 ? -11.352 -30.859 -44.5 1 40.34 97 CYS B C 1
ATOM 1755 O O . CYS B 1 97 ? -11.852 -30.031 -45.25 1 40.34 97 CYS B O 1
ATOM 1757 N N . ASN B 1 98 ? -10.242 -31.125 -45.156 1 34.28 98 ASN B N 1
ATOM 1758 C CA . ASN B 1 98 ? -10.523 -31.234 -46.594 1 34.28 98 ASN B CA 1
ATOM 1759 C C . ASN B 1 98 ? -11.602 -32.281 -46.875 1 34.28 98 ASN B C 1
ATOM 1761 O O . ASN B 1 98 ? -11.773 -32.688 -48 1 34.28 98 ASN B O 1
ATOM 1765 N N . SER B 1 99 ? -11.711 -33.25 -45.938 1 34.47 99 SER B N 1
ATOM 1766 C CA . SER B 1 99 ? -12.289 -34.406 -46.625 1 34.47 99 SER B CA 1
ATOM 1767 C C . SER B 1 99 ? -13.656 -34.062 -47.219 1 34.47 99 SER B C 1
ATOM 1769 O O . SER B 1 99 ? -14.344 -33.156 -46.719 1 34.47 99 SER B O 1
ATOM 1771 N N . GLU B 1 100 ? -14.07 -34.688 -48.406 1 44.47 100 GLU B N 1
ATOM 1772 C CA . GLU B 1 100 ? -15.078 -34.812 -49.438 1 44.47 100 GLU B CA 1
ATOM 1773 C C . GLU B 1 100 ? -16.469 -35.062 -48.844 1 44.47 100 GLU B C 1
ATOM 1775 O O . GLU B 1 100 ? -17.344 -35.594 -49.531 1 44.47 100 GLU B O 1
ATOM 1780 N N . LEU B 1 101 ? -16.688 -35.125 -47.562 1 37.62 101 LEU B N 1
ATOM 1781 C CA . LEU B 1 101 ? -17.984 -35.719 -47.281 1 37.62 101 LEU B CA 1
ATOM 1782 C C . LEU B 1 101 ? -19.094 -34.969 -48 1 37.62 101 LEU B C 1
ATOM 1784 O O . LEU B 1 101 ? -18.984 -33.781 -48.281 1 37.62 101 LEU B O 1
ATOM 1788 N N . THR B 1 102 ? -19.984 -35.781 -48.719 1 38.62 102 THR B N 1
ATOM 1789 C CA . THR B 1 102 ? -21.234 -35.656 -49.469 1 38.62 102 THR B CA 1
ATOM 1790 C C . THR B 1 102 ? -22.188 -34.688 -48.75 1 38.62 102 THR B C 1
ATOM 1792 O O . THR B 1 102 ? -22.125 -34.562 -47.531 1 38.62 102 THR B O 1
ATOM 1795 N N . PRO B 1 103 ? -23.172 -34 -49.469 1 40.16 103 PRO B N 1
ATOM 1796 C CA . PRO B 1 103 ? -24.078 -32.844 -49.375 1 40.16 103 PRO B CA 1
ATOM 1797 C C . PRO B 1 103 ? -25.188 -33.062 -48.375 1 40.16 103 PRO B C 1
ATOM 1799 O O . PRO B 1 103 ? -26.172 -32.312 -48.344 1 40.16 103 PRO B O 1
ATOM 1802 N N . SER B 1 104 ? -25.156 -34.062 -47.375 1 36.19 104 SER B N 1
ATOM 1803 C CA . SER B 1 104 ? -26.516 -34.25 -46.906 1 36.19 104 SER B CA 1
ATOM 1804 C C . SER B 1 104 ? -27.047 -33 -46.25 1 36.19 104 SER B C 1
ATOM 1806 O O . SER B 1 104 ? -26.297 -32.281 -45.562 1 36.19 104 SER B O 1
ATOM 1808 N N . GLU B 1 105 ? -28.25 -32.406 -46.594 1 39.72 105 GLU B N 1
ATOM 1809 C CA . GLU B 1 105 ? -29.141 -31.25 -46.469 1 39.72 105 GLU B CA 1
ATOM 1810 C C . GLU B 1 105 ? -29.422 -30.922 -45 1 39.72 105 GLU B C 1
ATOM 1812 O O . GLU B 1 105 ? -30.109 -29.953 -44.719 1 39.72 105 GLU B O 1
ATOM 1817 N N . SER B 1 106 ? -29.547 -31.875 -44.094 1 40.75 106 SER B N 1
ATOM 1818 C CA . SER B 1 106 ? -30.547 -31.562 -43.062 1 40.75 106 SER B CA 1
ATOM 1819 C C . SER B 1 106 ? -30.109 -30.391 -42.219 1 40.75 106 SER B C 1
ATOM 1821 O O . SER B 1 106 ? -28.969 -30.328 -41.781 1 40.75 106 SER B O 1
ATOM 1823 N N . LEU B 1 107 ? -30.703 -29.203 -42.438 1 36.5 107 LEU B N 1
ATOM 1824 C CA . LEU B 1 107 ? -30.703 -27.891 -41.781 1 36.5 107 LEU B CA 1
ATOM 1825 C C . LEU B 1 107 ? -30.891 -28.031 -40.281 1 36.5 107 LEU B C 1
ATOM 1827 O O . LEU B 1 107 ? -32.031 -27.953 -39.781 1 36.5 107 LEU B O 1
ATOM 1831 N N . ALA B 1 108 ? -30.453 -29.016 -39.562 1 36.88 108 ALA B N 1
ATOM 1832 C CA . ALA B 1 108 ? -30.828 -28.969 -38.125 1 36.88 108 ALA B CA 1
ATOM 1833 C C . ALA B 1 108 ? -30.312 -27.688 -37.469 1 36.88 108 ALA B C 1
ATOM 1835 O O . ALA B 1 108 ? -29.109 -27.391 -37.562 1 36.88 108 ALA B O 1
ATOM 1836 N N . THR B 1 109 ? -31.094 -26.625 -37.469 1 37.94 109 THR B N 1
ATOM 1837 C CA . THR B 1 109 ? -31.094 -25.359 -36.781 1 37.94 109 THR B CA 1
ATOM 1838 C C . THR B 1 109 ? -30.797 -25.547 -35.281 1 37.94 109 THR B C 1
ATOM 1840 O O . THR B 1 109 ? -31.656 -25.984 -34.531 1 37.94 109 THR B O 1
ATOM 1843 N N . SER B 1 110 ? -29.906 -26.5 -34.938 1 34.41 110 SER B N 1
ATOM 1844 C CA . SER B 1 110 ? -29.812 -26.578 -33.469 1 34.41 110 SER B CA 1
ATOM 1845 C C . SER B 1 110 ? -29.406 -25.25 -32.875 1 34.41 110 SER B C 1
ATOM 1847 O O . SER B 1 110 ? -28.484 -24.578 -33.375 1 34.41 110 SER B O 1
ATOM 1849 N N . ASP B 1 111 ? -30.328 -24.562 -32.125 1 36.81 111 ASP B N 1
ATOM 1850 C CA . ASP B 1 111 ? -30.484 -23.375 -31.297 1 36.81 111 ASP B CA 1
ATOM 1851 C C . ASP B 1 111 ? -29.297 -23.219 -30.328 1 36.81 111 ASP B C 1
ATOM 1853 O O . ASP B 1 111 ? -29.109 -22.156 -29.75 1 36.81 111 ASP B O 1
ATOM 1857 N N . ASP B 1 112 ? -28.75 -24.281 -29.797 1 35.84 112 ASP B N 1
ATOM 1858 C CA . ASP B 1 112 ? -28.297 -24.109 -28.406 1 35.84 112 ASP B CA 1
ATOM 1859 C C . ASP B 1 112 ? -27.062 -23.219 -28.344 1 35.84 112 ASP B C 1
ATOM 1861 O O . ASP B 1 112 ? -26.672 -22.766 -27.266 1 35.84 112 ASP B O 1
ATOM 1865 N N . GLU B 1 113 ? -26.156 -23.266 -29.203 1 40.06 113 GLU B N 1
ATOM 1866 C CA . GLU B 1 113 ? -24.844 -22.891 -28.688 1 40.06 113 GLU B CA 1
ATOM 1867 C C . GLU B 1 113 ? -24.719 -21.375 -28.547 1 40.06 113 GLU B C 1
ATOM 1869 O O . GLU B 1 113 ? -24.422 -20.688 -29.516 1 40.06 113 GLU B O 1
ATOM 1874 N N . VAL B 1 114 ? -25.688 -20.656 -28.047 1 39.38 114 VAL B N 1
ATOM 1875 C CA . VAL B 1 114 ? -25.391 -19.266 -27.719 1 39.38 114 VAL B CA 1
ATOM 1876 C C . VAL B 1 114 ? -24.125 -19.203 -26.875 1 39.38 114 VAL B C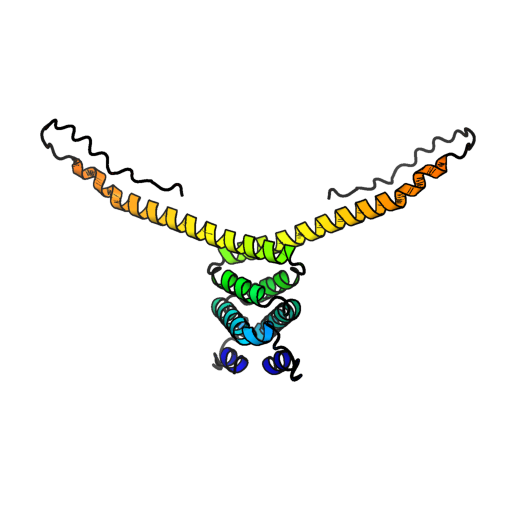 1
ATOM 1878 O O . VAL B 1 114 ? -24.141 -19.594 -25.703 1 39.38 114 VAL B O 1
ATOM 1881 N N . ARG B 1 115 ? -23.031 -19.641 -27.328 1 32.69 115 ARG B N 1
ATOM 1882 C CA . ARG B 1 115 ? -21.781 -19.328 -26.656 1 32.69 115 ARG B CA 1
ATOM 1883 C C . ARG B 1 115 ? -21.703 -17.844 -26.328 1 32.69 115 ARG B C 1
ATOM 1885 O O . ARG B 1 115 ? -21.703 -16.984 -27.219 1 32.69 115 ARG B O 1
ATOM 1892 N N . ILE B 1 116 ? -22.453 -17.375 -25.359 1 34.41 116 ILE B N 1
ATOM 1893 C CA . ILE B 1 116 ? -22.281 -16.094 -24.672 1 34.41 116 ILE B CA 1
ATOM 1894 C C . ILE B 1 116 ? -20.797 -15.781 -24.531 1 34.41 116 ILE B C 1
ATOM 1896 O O . ILE B 1 116 ? -20.078 -16.484 -23.812 1 34.41 116 ILE B O 1
ATOM 1900 N N . LEU B 1 117 ? -20.031 -15.625 -25.562 1 35.25 117 LEU B N 1
ATOM 1901 C CA . LEU B 1 117 ? -18.75 -14.945 -25.453 1 35.25 117 LEU B CA 1
ATOM 1902 C C . LEU B 1 117 ? -18.844 -13.773 -24.484 1 35.25 117 LEU B C 1
ATOM 1904 O O . LEU B 1 117 ? -19.578 -12.812 -24.719 1 35.25 117 LEU B O 1
ATOM 1908 N N . MET B 1 118 ? -19.062 -14.039 -23.266 1 32.19 118 MET B N 1
ATOM 1909 C CA . MET B 1 118 ? -18.938 -12.93 -22.328 1 32.19 118 MET B CA 1
ATOM 1910 C C . MET B 1 118 ? -17.734 -12.047 -22.688 1 32.19 118 MET B C 1
ATOM 1912 O O . MET B 1 118 ? -16.719 -12.539 -23.172 1 32.19 118 MET B O 1
ATOM 1916 N N . ARG B 1 119 ? -18.031 -10.797 -23.188 1 33.5 119 ARG B N 1
ATOM 1917 C CA . ARG B 1 119 ? -17.281 -9.562 -23.344 1 33.5 119 ARG B CA 1
ATOM 1918 C C . ARG B 1 119 ? -16.156 -9.469 -22.328 1 33.5 119 ARG B C 1
ATOM 1920 O O . ARG B 1 119 ? -16.406 -9.359 -21.125 1 33.5 119 ARG B O 1
ATOM 1927 N N . CYS B 1 120 ? -15.055 -10.234 -22.422 1 29.73 120 CYS B N 1
ATOM 1928 C CA . CYS B 1 120 ? -13.844 -9.562 -21.969 1 29.73 120 CYS B CA 1
ATOM 1929 C C . CYS B 1 120 ? -13.508 -8.391 -22.875 1 29.73 120 CYS B C 1
ATOM 1931 O O . CYS B 1 120 ? -13.68 -8.469 -24.094 1 29.73 120 CYS B O 1
#

Organism: Scyliorhinus torazame (NCBI:txid75743)

Solvent-accessible surface area (backbone atoms only — not comparable to full-atom values): 14630 Å² total; per-residue (Å²): 109,66,67,54,62,71,59,58,60,83,79,68,94,67,82,74,47,71,31,66,75,39,42,68,60,39,50,52,37,46,51,52,38,50,64,77,34,48,91,40,44,68,56,52,42,52,49,34,54,57,57,54,69,48,80,41,71,66,48,44,52,51,47,53,51,52,51,50,47,56,51,51,53,51,54,52,51,50,52,51,49,52,51,50,52,52,50,57,64,54,52,68,60,61,73,67,68,65,70,80,77,81,84,82,76,86,73,82,76,82,80,75,84,73,74,74,72,73,85,123,108,67,68,52,61,72,59,59,60,81,78,67,96,67,81,73,46,72,29,67,76,40,40,67,61,40,50,52,36,48,50,52,37,50,65,76,36,49,92,39,43,67,57,52,40,53,48,35,54,57,57,52,69,47,81,43,74,66,49,42,50,50,44,51,51,51,49,50,47,56,52,52,53,52,54,52,52,51,50,52,49,52,50,50,53,53,49,57,63,52,53,67,61,60,72,67,70,63,74,77,80,74,79,83,70,83,76,74,78,76,77,72,80,71,72,74,71,72,84,122

pLDDT: mean 71.48, std 26.91, range [25.09, 98.81]

Sequence (240 aa):
MLVSFLLSVTETGSDFSLFEALRDNIYSEVATLISQNESRPHFLIELFHELQLLNTDYLRQRALYALQDIVTRHLSEKSCKEVEHSLSRNSAVWMTCNSELTPSESLATSDDEVRILMRCMLVSFLLSVTETGSDFSLFEALRDNIYSEVATLISQNESRPHFLIELFHELQLLNTDYLRQRALYALQDIVTRHLSEKSCKEVEHSLSRNSAVWMTCNSELTPSESLATSDDEVRILMRC

Radius of gyration: 30.61 Å; Cα contacts (8 Å, |Δi|>4): 104; chains: 2; bounding box: 60×99×82 Å

Secondary structure (DSSP, 8-state):
-HHHHHHSS---SS---HHHHHHHHHHHHHHHHHHHTTT-HHHHHHHHHHHHT--SHHHHHHHHHHHHHHHHHHHHHHHHHHHHHHHHHHGGGGGGTT----------------------/-HHHHHHSS--SSS---HHHHHHHHHHHHHHHHHHHTTT-HHHHHHHHHHHHT--SHHHHHHHHHHHHHHHHHHHHHHHHHHHHHHHHHHGGGGGGTT----------------------

Foldseek 3Di:
DVCCVVPPDDPDPDDCPPCNVCVVVVVVVVVVVCVVCVVPVVCVVVVVVVVVVQPDPVSVVVVVVVVVVVVVVVVVVVVVVVVVVVVVVVVVVPPPPPDPDDDDDDPPPDDDPPVCPPDD/DVCCVVPPDDPDPDDCPPCNVCVVVVVVVVVVVCVVCVVPVVCVVVVVVVVVVQPDPVSVVVVVVVVVVVVVVVVVVVVVVVVVVVVVVVVVVPPPPPDPDDDDDDPPPPPPPPVCPPDD

InterPro domains:
  IPR024138 Pericentriolar material 1 protein [PTHR14164] (9-113)
  IPR031446 Pericentriolar material 1 protein, C-terminal [PF15717] (13-114)

=== Feature glossary ===
The record interleaves many kinds of information about one protein. Here is each kind framed as the question it answers.

Q: What are the backbone torsion angles?
A: φ (phi) and ψ (psi) are the two rotatable backbone dihedrals per residue: φ is the C(i-1)–N–Cα–C torsion, ψ is the N–Cα–C–N(i+1) torsion, both in degrees on (−180°, 180°]. α-helical residues cluster near (−60°, −45°); β-strand residues near (−120°, +130°). A Ramachandran plot is simply a scatter of (φ, ψ) for every residue.

Q: What is the amino-acid chain?
A: This is the polypeptide sequence — one letter per residue, N-terminus first. Length ranges from a few dozen residues for small domains to over a thousand for large multi-domain proteins.

Q: How mobile is each atom in the crystal?
A: For experimental (PDB) structures, the B-factor (temperature factor) quantifies the positional spread of each atom in the crystal — a combination of thermal vibration and static disorder — in units of Å². High B-factors mark flexible loops or poorly resolved regions; low B-factors mark the rigid, well-ordered core.

Q: Are the domains correctly placed relative to each other?
A: Predicted Aligned Error (PAE) is an AlphaFold confidence matrix: entry (i, j) is the expected error in the position of residue j, in ångströms, when the prediction is superimposed on the true structure at residue i. Low PAE within a block of residues means that block is internally rigid and well-predicted; high PAE between two blocks means their relative placement is uncertain even if each block individually is confident.

Q: How confident is the AlphaFold model at each residue?
A: pLDDT is the predicted lDDT-Cα score: AlphaFold's confidence that the local environment of each residue (all inter-atomic distances within 15 Å) is correctly placed. It is a per-residue number between 0 and 100, with higher meaning more reliable.

Q: What family and function is it annotated with?
A: Functional annotations link the protein to curated databases. InterPro entries identify conserved domains and families by matching the sequence against member-database signatures (Pfam, PROSITE, CDD, …). Gene Ontology (GO) terms describe molecular function, biological process, and cellular component in a controlled vocabulary. CATH places the structure in a hierarchical fold classification (Class/Architecture/Topology/Homologous-superfamily). The organism is the source species.

Q: How big and how compact is the whole molecule?
A: Three whole-structure scalars: the radius of gyration (RMS distance of Cα from centroid, in Å), the count of Cα–Cα contacts (pairs closer than 8 Å and separated by more than four residues in sequence — i.e. tertiary, not local, contacts), and the bounding-box dimensions. Together they distinguish compact globular folds from extended fibres or disordered chains.

Q: What known structures does this most resemble?
A: The Foldseek neighbor list gives the closest experimentally determined structures in the PDB, ranked by structural alignment. TM-score near 1 means near-identical fold; near 0.3 means only rough topology match. This is how one finds what a novel AlphaFold prediction most resembles in the solved-structure universe.

Q: Which residues are buried vs exposed?
A: SASA measures how much of the protein is reachable by solvent. It is computed by rolling a water-sized probe over the atomic surface and summing the exposed area (Å²). Per-residue SASA distinguishes core (buried, low SASA) from surface (exposed, high SASA) residues; total SASA is a whole-molecule size measure.

Q: Which residues are in helices, strands, or loops?
A: Eight-state secondary structure (DSSP): H is the canonical α-helix, G the tighter 3₁₀-helix, I the wider π-helix; E/B are β-structure, T and S are turns and bends, and '-' is everything else. DSSP derives these from the pattern of main-chain N–H···O=C hydrogen bonds, not from the sequence.

Q: Where is each backbone atom in 3D?
A: Structure coordinates are given as an mmCIF _atom_site loop: one row per atom with element, residue name, chain id, sequence number, and x/y/z position in Å. Only the four main-chain atoms per residue are included here; side chains are omitted to keep the record compact.

Q: What if only a Cα trace is available?
A: Three-state secondary structure (P-SEA) collapses the eight DSSP classes into helix (a), strand (b), and coil (c). P-SEA assigns these from Cα geometry alone — distances and angles — without requiring backbone oxygens, so it works on any Cα trace.

Q: What do the rendered images show?
A: The six renders are orthographic views along the three Cartesian axes in both directions. Representation (cartoon, sticks, or surface) and color scheme (sequence-rainbow or by-chain) vary across proteins so the training set covers all the common visualization conventions.

Q: What does the local fold look like, residue by residue?
A: Foldseek's 3Di representation compresses backbone geometry into a per-residue letter drawn from a learned twenty-state alphabet. It captures the tertiary interaction pattern around each residue — which residues are packed against it in space, regardless of where they are in sequence.

Q: What do the diagnostic plots show?
A: The contact map is a binary N×N matrix image: pixel (i, j) is dark where Cα_i and Cα_j are within 8 Å and |i−j|>4. Because the |i−j|>4 filter removes local helical contacts, off-diagonal stripes parallel to the main diagonal indicate parallel β-sheets; stripes perpendicu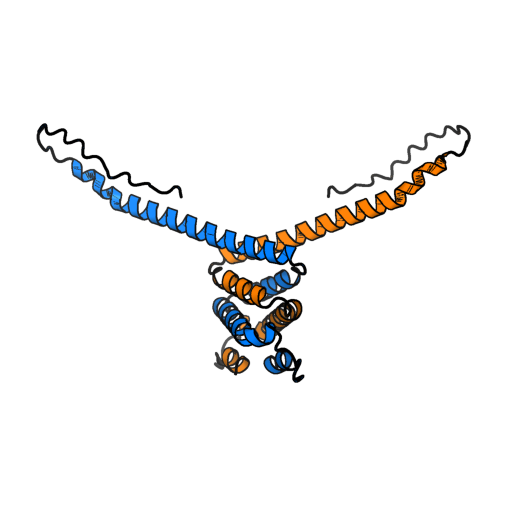lar to it indicate antiparallel β-sheets. The Ramachandran plot scatters every residue's (φ, ψ) pair against the sterically allowed regions. The PAE heatmap renders the predicted-aligned-error matrix.